Protein AF-A0A1R4KWA2-F1 (afdb_monomer)

Secondary structure (DSSP, 8-state):
-HHHHHHHHHHHHHHHHHHHHHHHHHHHHHHHHHHHHHHHHHHHHHHHHHHHHHHHHHHHHHHHHHHHHHHHHHHHHHHHHHHHHHHHHHHTTSS-HHHHHHHTT-TTHHHHHHHHHHHHHHHHHTS-HHHHHHHHHHHHHHHHHHGGGG-----HHHHHHHHHHHHHHHHHHHHHHHHHHHHHH-

Mean predicted aligned error: 11.12 Å

Solvent-accessible surface area (backbone atoms only — not comparable to full-atom values): 9892 Å² total; per-residue (Å²): 116,66,70,62,52,52,52,51,51,52,49,54,48,52,51,60,65,45,44,61,56,54,51,50,52,51,49,51,52,50,52,51,48,51,50,51,53,52,52,50,51,51,51,53,50,50,54,52,48,53,52,52,52,51,53,51,50,50,53,50,50,48,43,56,52,49,52,53,32,55,52,25,45,49,52,24,49,51,55,50,48,54,56,50,50,46,51,52,36,36,58,72,64,77,40,52,71,67,56,50,58,57,62,68,70,54,86,62,57,63,60,26,50,54,20,45,54,50,29,53,53,40,32,76,75,69,46,56,70,68,49,34,53,35,46,52,48,28,53,55,30,46,52,62,38,52,64,54,82,76,61,86,70,71,46,70,70,52,50,54,52,46,49,54,35,45,54,54,26,51,51,31,47,52,51,30,54,52,45,51,55,50,67,65,77,108

Sequence (186 aa):
MYENMENLVEESTRIKEMMPIYTGTLTAIVAITVGVISGWWNHMNMKASIKGMASQEEKKRKYEKTEKAYENFNIWKKAYDIRTFDMVSYYHRHISYEEMIAMKKEPNSQYAGKALETVEMLMDLYLCEECSKKFKSVLSKRDDVGKYFHEKNQSKKIYESFKRNLDEFEDACNDFKKQLKKAITV

pLDDT: mean 85.75, std 10.47, range [48.69, 97.56]

Structure (mmCIF, N/CA/C/O backbone):
data_AF-A0A1R4KWA2-F1
#
_entry.id   AF-A0A1R4KWA2-F1
#
loop_
_atom_site.group_PDB
_atom_site.id
_atom_site.type_symbol
_atom_site.label_atom_id
_atom_site.label_alt_id
_atom_site.label_comp_id
_atom_site.label_asym_id
_atom_site.label_entity_id
_atom_site.label_seq_id
_atom_site.pdbx_PDB_ins_code
_atom_site.Cartn_x
_atom_site.Cartn_y
_atom_site.Cartn_z
_atom_site.occupancy
_atom_site.B_iso_or_equiv
_atom_site.auth_seq_id
_atom_site.auth_comp_id
_atom_site.auth_asym_id
_atom_site.auth_atom_id
_atom_site.pdbx_PDB_model_num
ATOM 1 N N . MET A 1 1 ? 56.765 -5.682 -84.861 1.00 55.09 1 MET A N 1
ATOM 2 C CA . MET A 1 1 ? 56.918 -6.552 -83.668 1.00 55.09 1 MET A CA 1
ATOM 3 C C . MET A 1 1 ? 57.539 -5.795 -82.492 1.00 55.09 1 MET A C 1
ATOM 5 O O . MET A 1 1 ? 56.998 -5.912 -81.405 1.00 55.09 1 MET A O 1
ATOM 9 N N . TYR A 1 2 ? 58.581 -4.975 -82.702 1.00 54.09 2 TYR A N 1
ATOM 10 C CA . TYR A 1 2 ? 59.173 -4.113 -81.659 1.00 54.09 2 TYR A CA 1
ATOM 11 C C . TYR A 1 2 ? 58.250 -2.983 -81.162 1.00 54.09 2 TYR A C 1
ATOM 13 O O . TYR A 1 2 ? 58.118 -2.801 -79.960 1.00 54.09 2 TYR A O 1
ATOM 21 N N . GLU A 1 3 ? 57.515 -2.324 -82.059 1.00 57.00 3 GLU A N 1
ATOM 22 C CA . GLU A 1 3 ? 56.575 -1.233 -81.723 1.00 57.00 3 GLU A CA 1
ATOM 23 C C . GLU A 1 3 ? 55.430 -1.683 -80.788 1.00 57.00 3 GLU A C 1
ATOM 25 O O . GLU A 1 3 ? 54.992 -0.951 -79.907 1.00 57.00 3 GLU A O 1
ATOM 30 N N . ASN A 1 4 ? 54.998 -2.947 -80.904 1.00 59.28 4 ASN A N 1
ATOM 31 C CA . ASN A 1 4 ? 54.018 -3.534 -79.985 1.00 59.28 4 ASN A CA 1
ATOM 32 C C . ASN A 1 4 ? 54.611 -3.840 -78.601 1.00 59.28 4 ASN A C 1
ATOM 34 O O . ASN A 1 4 ? 53.880 -3.782 -77.621 1.00 59.28 4 ASN A O 1
ATOM 38 N N . MET A 1 5 ? 55.905 -4.171 -78.492 1.00 58.25 5 MET A N 1
ATOM 39 C CA . MET A 1 5 ? 56.543 -4.376 -77.183 1.00 58.25 5 MET A CA 1
ATOM 40 C C . MET A 1 5 ? 56.748 -3.054 -76.442 1.00 58.25 5 MET A C 1
ATOM 42 O O . MET A 1 5 ? 56.566 -3.013 -75.231 1.00 58.25 5 MET A O 1
ATOM 46 N N . GLU A 1 6 ? 57.089 -1.983 -77.156 1.00 61.25 6 GLU A N 1
ATOM 47 C CA . GLU A 1 6 ? 57.308 -0.657 -76.570 1.00 61.25 6 GLU A CA 1
ATOM 48 C C . GLU A 1 6 ? 56.000 -0.068 -76.019 1.00 61.25 6 GLU A C 1
ATOM 50 O O . GLU A 1 6 ? 55.946 0.319 -74.852 1.00 61.25 6 GLU A O 1
ATOM 55 N N . ASN A 1 7 ? 54.907 -0.174 -76.786 1.00 66.56 7 ASN A N 1
ATOM 56 C CA . ASN A 1 7 ? 53.563 0.200 -76.333 1.00 66.56 7 ASN A CA 1
ATOM 57 C C . ASN A 1 7 ? 53.100 -0.617 -75.109 1.00 66.56 7 ASN A C 1
ATOM 59 O O . ASN A 1 7 ? 52.538 -0.055 -74.172 1.00 66.56 7 ASN A O 1
ATOM 63 N N . LEU A 1 8 ? 53.380 -1.927 -75.068 1.00 65.75 8 LEU A N 1
ATOM 64 C CA . LEU A 1 8 ? 53.023 -2.787 -73.928 1.00 65.75 8 LEU A CA 1
ATOM 65 C C . LEU A 1 8 ? 53.835 -2.472 -72.660 1.00 65.75 8 LEU A C 1
ATOM 67 O O . LEU A 1 8 ? 53.315 -2.585 -71.548 1.00 65.75 8 LEU A O 1
ATOM 71 N N . VAL A 1 9 ? 55.104 -2.079 -72.800 1.00 68.62 9 VAL A N 1
ATOM 72 C CA . VAL A 1 9 ? 55.949 -1.661 -71.670 1.00 68.62 9 VAL A CA 1
ATOM 73 C C . VAL A 1 9 ? 55.504 -0.299 -71.142 1.00 68.62 9 VAL A C 1
ATOM 75 O O . VAL A 1 9 ? 55.412 -0.118 -69.926 1.00 68.62 9 VAL A O 1
ATOM 78 N N . GLU A 1 10 ? 55.167 0.640 -72.023 1.00 68.50 10 GLU A N 1
ATOM 79 C CA . GLU A 1 10 ? 54.667 1.958 -71.632 1.00 68.50 10 GLU A CA 1
ATOM 80 C C . GLU A 1 10 ? 53.299 1.856 -70.934 1.00 68.50 10 GLU A C 1
ATOM 82 O O . GLU A 1 10 ? 53.089 2.448 -69.873 1.00 68.50 10 GLU A O 1
ATOM 87 N N . GLU A 1 11 ? 52.401 1.013 -71.448 1.00 68.38 11 GLU A N 1
ATOM 88 C CA . GLU A 1 11 ? 51.097 0.730 -70.844 1.00 68.38 11 GLU A CA 1
ATOM 89 C C . GLU A 1 11 ? 51.239 0.002 -69.493 1.00 68.38 11 GLU A C 1
ATOM 91 O O . GLU A 1 11 ? 50.629 0.406 -68.501 1.00 68.38 11 GLU A O 1
ATOM 96 N N . SER A 1 12 ? 52.134 -0.990 -69.388 1.00 68.00 12 SER A N 1
ATOM 97 C CA . SER A 1 12 ? 52.459 -1.650 -68.113 1.00 68.00 12 SER A CA 1
ATOM 98 C C . SER A 1 12 ? 53.052 -0.686 -67.081 1.00 68.00 12 SER A C 1
ATOM 100 O O . SER A 1 12 ? 52.864 -0.899 -65.879 1.00 68.00 12 SER A O 1
ATOM 102 N N . THR A 1 13 ? 53.804 0.329 -67.508 1.00 70.69 13 THR A N 1
ATOM 103 C CA . THR A 1 13 ? 54.420 1.310 -66.602 1.00 70.69 13 THR A CA 1
ATOM 104 C C . THR A 1 13 ? 53.372 2.307 -66.110 1.00 70.69 13 THR A C 1
ATOM 106 O O . THR A 1 13 ? 53.264 2.517 -64.903 1.00 70.69 13 THR A O 1
ATOM 109 N N . ARG A 1 14 ? 52.483 2.784 -66.993 1.00 69.75 14 ARG A N 1
ATOM 110 C CA . ARG A 1 14 ? 51.326 3.617 -66.614 1.00 69.75 14 ARG A CA 1
ATOM 111 C C . ARG A 1 14 ? 50.372 2.899 -65.658 1.00 69.75 14 ARG A C 1
ATOM 113 O O . ARG A 1 14 ? 49.921 3.494 -64.682 1.00 69.75 14 ARG A O 1
ATOM 120 N N . ILE A 1 15 ? 50.098 1.610 -65.875 1.00 71.88 15 ILE A N 1
ATOM 121 C CA . ILE A 1 15 ? 49.270 0.806 -64.958 1.00 71.88 15 ILE A CA 1
ATOM 122 C C . ILE A 1 15 ? 49.933 0.696 -63.575 1.00 71.88 15 ILE A C 1
ATOM 124 O O . ILE A 1 15 ? 49.252 0.815 -62.554 1.00 71.88 15 ILE A O 1
ATOM 128 N N . LYS A 1 16 ? 51.261 0.514 -63.515 1.00 71.50 16 LYS A N 1
ATOM 129 C CA . LYS A 1 16 ? 52.011 0.488 -62.247 1.00 71.50 16 LYS A CA 1
ATOM 130 C C . LYS A 1 16 ? 51.995 1.832 -61.522 1.00 71.50 16 LYS A C 1
ATOM 132 O O . LYS A 1 16 ? 51.926 1.833 -60.298 1.00 71.50 16 LYS A O 1
ATOM 137 N N . GLU A 1 17 ? 52.018 2.947 -62.244 1.00 75.44 17 GLU A N 1
ATOM 138 C CA . GLU A 1 17 ? 51.933 4.294 -61.664 1.00 75.44 17 GLU A CA 1
ATOM 139 C C . GLU A 1 17 ? 50.518 4.644 -61.179 1.00 75.44 17 GLU A C 1
ATOM 141 O O . GLU A 1 17 ? 50.365 5.336 -60.172 1.00 75.44 17 GLU A O 1
ATOM 146 N N . MET A 1 18 ? 49.473 4.122 -61.831 1.00 75.75 18 MET A N 1
ATOM 147 C CA . MET A 1 18 ? 48.084 4.328 -61.405 1.00 75.75 18 MET A CA 1
ATOM 148 C C . MET A 1 18 ? 47.631 3.370 -60.293 1.00 75.75 18 MET A C 1
ATOM 150 O O . MET A 1 18 ? 46.731 3.714 -59.525 1.00 75.75 18 MET A O 1
ATOM 154 N N . MET A 1 19 ? 48.246 2.188 -60.151 1.00 79.19 19 MET A N 1
ATOM 155 C CA . MET A 1 19 ? 47.902 1.218 -59.099 1.00 79.19 19 MET A CA 1
ATOM 156 C C . MET A 1 19 ? 47.903 1.810 -57.675 1.00 79.19 19 MET A C 1
ATOM 158 O O . MET A 1 19 ? 46.923 1.587 -56.967 1.00 79.19 19 MET A O 1
ATOM 162 N N . PRO A 1 20 ? 48.917 2.586 -57.239 1.00 81.12 20 PRO A N 1
ATOM 163 C CA . PRO A 1 20 ? 48.922 3.265 -55.941 1.00 81.12 20 PRO A CA 1
ATOM 164 C C . PRO A 1 20 ? 47.740 4.223 -55.732 1.00 81.12 20 PRO A C 1
ATOM 166 O O . PRO A 1 20 ? 47.235 4.361 -54.620 1.00 81.12 20 PRO A O 1
ATOM 169 N N . ILE A 1 21 ? 47.275 4.878 -56.800 1.00 80.44 21 ILE A N 1
ATOM 170 C CA . ILE A 1 21 ? 46.134 5.802 -56.754 1.00 80.44 21 ILE A CA 1
ATOM 171 C C . ILE A 1 21 ? 44.834 5.007 -56.581 1.00 80.44 21 ILE A C 1
ATOM 173 O O . ILE A 1 21 ? 43.996 5.359 -55.747 1.00 80.44 21 ILE A O 1
ATOM 177 N N . TYR A 1 22 ? 44.681 3.894 -57.303 1.00 79.38 22 TYR A N 1
ATOM 178 C CA . TYR A 1 22 ? 43.534 2.995 -57.149 1.00 79.38 22 TYR A CA 1
ATOM 179 C C . TYR A 1 22 ? 43.498 2.314 -55.777 1.00 79.38 22 TYR A C 1
ATOM 181 O O . TYR A 1 22 ? 42.443 2.239 -55.150 1.00 79.38 22 TYR A O 1
ATOM 189 N N . THR A 1 23 ? 44.638 1.857 -55.258 1.00 83.19 23 THR A N 1
ATOM 190 C CA . THR A 1 23 ? 44.699 1.249 -53.921 1.00 83.19 23 THR A CA 1
ATOM 191 C C . THR A 1 23 ? 44.490 2.283 -52.818 1.00 83.19 23 THR A C 1
ATOM 193 O O . THR A 1 23 ? 43.768 2.001 -51.861 1.00 83.19 23 THR A O 1
ATOM 196 N N . GLY A 1 24 ? 45.031 3.497 -52.960 1.00 82.81 24 GLY A N 1
ATOM 197 C CA . GLY A 1 24 ? 44.798 4.606 -52.031 1.00 82.81 24 GLY A CA 1
ATOM 198 C C . GLY A 1 24 ? 43.330 5.035 -51.979 1.00 82.81 24 GLY A C 1
ATOM 199 O O . GLY A 1 24 ? 42.768 5.187 -50.894 1.00 82.81 24 GLY A O 1
ATOM 200 N N . THR A 1 25 ? 42.674 5.149 -53.137 1.00 85.12 25 THR A N 1
ATOM 201 C CA . THR A 1 25 ? 41.239 5.475 -53.221 1.00 85.12 25 THR A CA 1
ATOM 202 C C . THR A 1 25 ? 40.359 4.359 -52.662 1.00 85.12 25 THR A C 1
ATOM 204 O O . THR A 1 25 ? 39.470 4.643 -51.860 1.00 85.12 25 THR A O 1
ATOM 207 N N . LEU A 1 26 ? 40.640 3.091 -52.983 1.00 86.12 26 LEU A N 1
ATOM 208 C CA . LEU A 1 26 ? 39.948 1.944 -52.383 1.00 86.12 26 LEU A CA 1
ATOM 209 C C . LEU A 1 26 ? 40.112 1.915 -50.859 1.00 86.12 26 LEU A C 1
ATOM 211 O O . LEU A 1 26 ? 39.132 1.734 -50.140 1.00 86.12 26 LEU A O 1
ATOM 215 N N . THR A 1 27 ? 41.322 2.158 -50.355 1.00 88.12 27 THR A N 1
ATOM 216 C CA . THR A 1 27 ? 41.599 2.188 -48.911 1.00 88.12 27 THR A CA 1
ATOM 217 C C . THR A 1 27 ? 40.829 3.311 -48.220 1.00 88.12 27 THR A C 1
ATOM 219 O O . THR A 1 27 ? 40.238 3.086 -47.165 1.00 88.12 27 THR A O 1
ATOM 222 N N . ALA A 1 28 ? 40.765 4.501 -48.825 1.00 87.75 28 ALA A N 1
ATOM 223 C CA . ALA A 1 28 ? 39.990 5.620 -48.296 1.00 87.75 28 ALA A CA 1
ATOM 224 C C . ALA A 1 28 ? 38.484 5.310 -48.256 1.00 87.75 28 ALA A C 1
ATOM 226 O O . ALA A 1 28 ? 37.834 5.562 -47.242 1.00 87.75 28 ALA A O 1
ATOM 227 N N . ILE A 1 29 ? 37.935 4.705 -49.316 1.00 89.44 29 ILE A N 1
ATOM 228 C CA . ILE A 1 29 ? 36.524 4.289 -49.367 1.00 89.44 29 ILE A CA 1
ATOM 229 C C . ILE A 1 29 ? 36.233 3.246 -48.282 1.00 89.44 29 ILE A C 1
ATOM 231 O O . ILE A 1 29 ? 35.234 3.364 -47.567 1.00 89.44 29 ILE A O 1
ATOM 235 N N . VAL A 1 30 ? 37.111 2.256 -48.106 1.00 91.19 30 VAL A N 1
ATOM 236 C CA . VAL A 1 30 ? 36.970 1.234 -47.059 1.00 91.19 30 VAL A CA 1
ATOM 237 C C . VAL A 1 30 ? 37.045 1.865 -45.669 1.00 91.19 30 VAL A C 1
ATOM 239 O O . VAL A 1 30 ? 36.185 1.582 -44.839 1.00 91.19 30 VAL A O 1
ATOM 242 N N . ALA A 1 31 ? 37.997 2.764 -45.415 1.00 88.88 31 ALA A N 1
ATOM 243 C CA . ALA A 1 31 ? 38.135 3.446 -44.129 1.00 88.88 31 ALA A CA 1
ATOM 244 C C . ALA A 1 31 ? 36.899 4.296 -43.782 1.00 88.88 31 ALA A C 1
ATOM 246 O O . ALA A 1 31 ? 36.402 4.224 -42.657 1.00 88.88 31 ALA A O 1
ATOM 247 N N . ILE A 1 32 ? 36.353 5.042 -44.752 1.00 90.25 32 ILE A N 1
ATOM 248 C CA . ILE A 1 32 ? 35.103 5.801 -44.583 1.00 90.25 32 ILE A CA 1
ATOM 249 C C . ILE A 1 32 ? 33.943 4.847 -44.289 1.00 90.25 32 ILE A C 1
ATOM 251 O O . ILE A 1 32 ? 33.188 5.071 -43.346 1.00 90.25 32 ILE A O 1
ATOM 255 N N . THR A 1 33 ? 33.825 3.755 -45.046 1.00 89.62 33 THR A N 1
ATOM 256 C CA . THR A 1 33 ? 32.759 2.759 -44.861 1.00 89.62 33 THR A CA 1
ATOM 257 C C . THR A 1 33 ? 32.821 2.122 -43.473 1.00 89.62 33 THR A C 1
ATOM 259 O O . THR A 1 33 ? 31.809 2.055 -42.777 1.00 89.62 33 THR A O 1
ATOM 262 N N . VAL A 1 34 ? 34.012 1.721 -43.020 1.00 92.94 34 VAL A N 1
ATOM 263 C CA . VAL A 1 34 ? 34.238 1.181 -41.671 1.00 92.94 34 VAL A CA 1
ATOM 264 C C . VAL A 1 34 ? 33.908 2.223 -40.602 1.00 92.94 34 VAL A C 1
ATOM 266 O O . VAL A 1 34 ? 33.255 1.884 -39.614 1.00 92.94 34 VAL A O 1
ATOM 269 N N . GLY A 1 35 ? 34.294 3.486 -40.799 1.00 88.38 35 GLY A N 1
ATOM 270 C CA . GLY A 1 35 ? 33.957 4.587 -39.894 1.00 88.38 35 GLY A CA 1
ATOM 271 C C . GLY A 1 35 ? 32.448 4.818 -39.776 1.00 88.38 35 GLY A C 1
ATOM 272 O O . GLY A 1 35 ? 31.930 4.946 -38.666 1.00 88.38 35 GLY A O 1
ATOM 273 N N . VAL A 1 36 ? 31.724 4.786 -40.899 1.00 91.00 36 VAL A N 1
ATOM 274 C CA . VAL A 1 36 ? 30.260 4.925 -40.943 1.00 91.00 36 VAL A CA 1
ATOM 275 C C . VAL A 1 36 ? 29.573 3.747 -40.254 1.00 91.00 36 VAL A C 1
ATOM 277 O O . VAL A 1 36 ? 28.712 3.963 -39.401 1.00 91.00 36 VAL A O 1
ATOM 280 N N . ILE A 1 37 ? 29.973 2.509 -40.562 1.00 92.00 37 ILE A N 1
ATOM 281 C CA . ILE A 1 37 ? 29.405 1.303 -39.939 1.00 92.00 37 ILE A CA 1
ATOM 282 C C . ILE A 1 37 ? 29.673 1.302 -38.430 1.00 92.00 37 ILE A C 1
ATOM 284 O O . ILE A 1 37 ? 28.757 1.057 -37.646 1.00 92.00 37 ILE A O 1
ATOM 288 N N . SER A 1 38 ? 30.898 1.629 -38.009 1.00 89.62 38 SER A N 1
ATOM 289 C CA . SER A 1 38 ? 31.270 1.684 -36.589 1.00 89.62 38 SER A CA 1
ATOM 290 C C . SER A 1 38 ? 30.500 2.775 -35.845 1.00 89.62 38 SER A C 1
ATOM 292 O O . SER A 1 38 ? 30.002 2.542 -34.743 1.00 89.62 38 SER A O 1
ATOM 294 N N . GLY A 1 39 ? 30.340 3.954 -36.455 1.00 92.00 39 GLY A N 1
ATOM 295 C CA . GLY A 1 39 ? 29.536 5.045 -35.903 1.00 92.00 39 GLY A CA 1
ATOM 296 C C . GLY A 1 39 ? 28.061 4.665 -35.759 1.00 92.00 39 GLY A C 1
ATOM 297 O O . GLY A 1 39 ? 27.462 4.892 -34.706 1.00 92.00 39 GLY A O 1
ATOM 298 N N . TRP A 1 40 ? 27.488 4.021 -36.778 1.00 93.44 40 TRP A N 1
ATOM 299 C CA . TRP A 1 40 ? 26.112 3.530 -36.745 1.00 93.44 40 TRP A CA 1
ATOM 300 C C . TRP A 1 40 ? 25.903 2.452 -35.672 1.00 93.44 40 TRP A C 1
ATOM 302 O O . TRP A 1 40 ? 24.957 2.539 -34.886 1.00 93.44 40 TRP A O 1
ATOM 312 N N . TRP A 1 41 ? 26.816 1.482 -35.574 1.00 91.44 41 TRP A N 1
ATOM 313 C CA . TRP A 1 41 ? 26.780 0.428 -34.556 1.00 91.44 41 TRP A CA 1
ATOM 314 C C . TRP A 1 41 ? 26.884 1.000 -33.137 1.00 91.44 41 TRP A C 1
ATOM 316 O O . TRP A 1 41 ? 26.091 0.646 -32.261 1.00 91.44 41 TRP A O 1
ATOM 326 N N . ASN A 1 42 ? 27.796 1.951 -32.912 1.00 92.69 42 ASN A N 1
ATOM 327 C CA . ASN A 1 42 ? 27.918 2.649 -31.632 1.00 92.69 42 ASN A CA 1
ATOM 328 C C . ASN A 1 42 ? 26.639 3.409 -31.268 1.00 92.69 42 ASN A C 1
ATOM 330 O O . ASN A 1 42 ? 26.185 3.330 -30.126 1.00 92.69 42 ASN A O 1
ATOM 334 N N . HIS A 1 43 ? 26.019 4.099 -32.227 1.00 90.44 43 HIS A N 1
ATOM 335 C CA . HIS A 1 43 ? 24.758 4.798 -31.993 1.00 90.44 43 HIS A CA 1
ATOM 336 C C . HIS A 1 43 ? 23.623 3.831 -31.617 1.00 90.44 43 HIS A C 1
ATOM 338 O O . HIS A 1 43 ? 22.880 4.083 -30.665 1.00 90.44 43 HIS A O 1
ATOM 344 N N . MET A 1 44 ? 23.512 2.699 -32.318 1.00 91.50 44 MET A N 1
ATOM 345 C CA . MET A 1 44 ? 22.517 1.662 -32.024 1.00 91.50 44 MET A CA 1
ATOM 346 C C . MET A 1 44 ? 22.723 1.055 -30.631 1.00 91.50 44 MET A C 1
ATOM 348 O O . MET A 1 44 ? 21.763 0.953 -29.863 1.00 91.50 44 MET A O 1
ATOM 352 N N . ASN A 1 45 ? 23.966 0.738 -30.260 1.00 90.06 45 ASN A N 1
ATOM 353 C CA . ASN A 1 45 ? 24.295 0.217 -28.931 1.00 90.06 45 ASN A CA 1
ATOM 354 C C . ASN A 1 45 ? 24.021 1.231 -27.825 1.00 90.06 45 ASN A C 1
ATOM 356 O O . ASN A 1 45 ? 23.452 0.877 -26.796 1.00 90.06 45 ASN A O 1
ATOM 360 N N . MET A 1 46 ? 24.370 2.500 -28.038 1.00 91.44 46 MET A N 1
ATOM 361 C CA . MET A 1 46 ? 24.078 3.564 -27.082 1.00 91.44 46 MET A CA 1
ATOM 362 C C . MET A 1 46 ? 22.567 3.709 -26.876 1.00 91.44 46 MET A C 1
ATOM 364 O O . MET A 1 46 ? 22.104 3.783 -25.741 1.00 91.44 46 MET A O 1
ATOM 368 N N . LYS A 1 47 ? 21.775 3.668 -27.953 1.00 91.62 47 LYS A N 1
ATOM 369 C CA . LYS A 1 47 ? 20.310 3.723 -27.873 1.00 91.62 47 LYS A CA 1
ATOM 370 C C . LYS A 1 47 ? 19.724 2.521 -27.129 1.00 91.62 47 LYS A C 1
ATOM 372 O O . LYS A 1 47 ? 18.805 2.694 -26.330 1.00 91.62 47 LYS A O 1
ATOM 377 N N . ALA A 1 48 ? 20.239 1.317 -27.379 1.00 88.69 48 ALA A N 1
ATOM 378 C CA . ALA A 1 48 ? 19.830 0.111 -26.662 1.00 88.69 48 ALA A CA 1
ATOM 379 C C . ALA A 1 48 ? 20.193 0.190 -25.170 1.00 88.69 48 ALA A C 1
ATOM 381 O O . ALA A 1 48 ? 19.356 -0.110 -24.322 1.00 88.69 48 ALA A O 1
ATOM 382 N N . SER A 1 49 ? 21.395 0.677 -24.856 1.00 91.56 49 SER A N 1
ATOM 383 C CA . SER A 1 49 ? 21.868 0.891 -23.488 1.00 91.56 49 SER A CA 1
ATOM 384 C C . SER A 1 49 ? 20.999 1.900 -22.735 1.00 91.56 49 SER A C 1
ATOM 386 O O . SER A 1 49 ? 20.497 1.583 -21.662 1.00 91.56 49 SER A O 1
ATOM 388 N N . ILE A 1 50 ? 20.706 3.064 -23.331 1.00 91.25 50 ILE A N 1
ATOM 389 C CA . ILE A 1 50 ? 19.827 4.083 -22.731 1.00 91.25 50 ILE A CA 1
ATOM 390 C C . ILE A 1 50 ? 18.433 3.511 -22.454 1.00 91.25 50 ILE A C 1
ATOM 392 O O . ILE A 1 50 ? 17.885 3.722 -21.375 1.00 91.25 50 ILE A O 1
ATOM 396 N N . LYS A 1 51 ? 17.859 2.751 -23.397 1.00 90.06 51 LYS A N 1
ATOM 397 C CA . LYS A 1 51 ? 16.571 2.074 -23.178 1.00 90.06 51 LYS A CA 1
ATOM 398 C C . LYS A 1 51 ? 16.642 1.064 -22.030 1.00 90.06 51 LYS A C 1
ATOM 400 O O . LYS A 1 51 ? 15.716 1.002 -21.225 1.00 90.06 51 LYS A O 1
ATOM 405 N N . GLY A 1 52 ? 17.728 0.297 -21.948 1.00 89.31 52 GLY A N 1
ATOM 406 C CA . GLY A 1 52 ? 17.975 -0.640 -20.854 1.00 89.31 52 GLY A CA 1
ATOM 407 C C . GLY A 1 52 ? 18.065 0.065 -19.500 1.00 89.31 52 GLY A C 1
ATOM 408 O O . GLY A 1 52 ? 17.374 -0.328 -18.563 1.00 89.31 52 GLY A O 1
ATOM 409 N N . MET A 1 53 ? 18.837 1.152 -19.423 1.00 90.12 53 MET A N 1
ATOM 410 C CA . MET A 1 53 ? 18.972 1.978 -18.220 1.00 90.12 53 MET A CA 1
ATOM 411 C C . MET A 1 53 ? 17.633 2.581 -17.792 1.00 90.12 53 MET A C 1
ATOM 413 O O . MET A 1 53 ? 17.275 2.477 -16.623 1.00 90.12 53 MET A O 1
ATOM 417 N N . ALA A 1 54 ? 16.857 3.134 -18.729 1.00 88.88 54 ALA A N 1
ATOM 418 C CA . ALA A 1 54 ? 15.540 3.697 -18.438 1.00 88.88 54 ALA A CA 1
ATOM 419 C C . ALA A 1 54 ? 14.574 2.641 -17.876 1.00 88.88 54 ALA A C 1
ATOM 421 O O . ALA A 1 54 ? 13.922 2.879 -16.861 1.00 88.88 54 ALA A O 1
ATOM 422 N N . SER A 1 55 ? 14.529 1.447 -18.480 1.00 87.44 55 SER A N 1
ATOM 423 C CA . SER A 1 55 ? 13.697 0.342 -17.983 1.00 87.44 55 SER A CA 1
ATOM 424 C C . SER A 1 55 ? 14.139 -0.139 -16.597 1.00 87.44 55 SER A C 1
ATOM 426 O O . SER A 1 55 ? 13.307 -0.446 -15.742 1.00 87.44 55 SER A O 1
ATOM 428 N N . GLN A 1 56 ? 15.447 -0.191 -16.343 1.00 87.00 56 GLN A N 1
ATOM 429 C CA . GLN A 1 56 ? 15.979 -0.564 -15.035 1.00 87.00 56 GLN A CA 1
ATOM 430 C C . GLN A 1 56 ? 15.661 0.491 -13.967 1.00 87.00 56 GLN A C 1
ATOM 432 O O . GLN A 1 56 ? 15.296 0.134 -12.846 1.00 87.00 56 GLN A O 1
ATOM 437 N N . GLU A 1 57 ? 15.762 1.777 -14.304 1.00 88.56 57 GLU A N 1
ATOM 438 C CA . GLU A 1 57 ? 15.417 2.872 -13.398 1.00 88.56 57 GLU A CA 1
ATOM 439 C C . GLU A 1 57 ? 13.917 2.889 -13.081 1.00 88.56 57 GLU A C 1
ATOM 441 O O . GLU A 1 57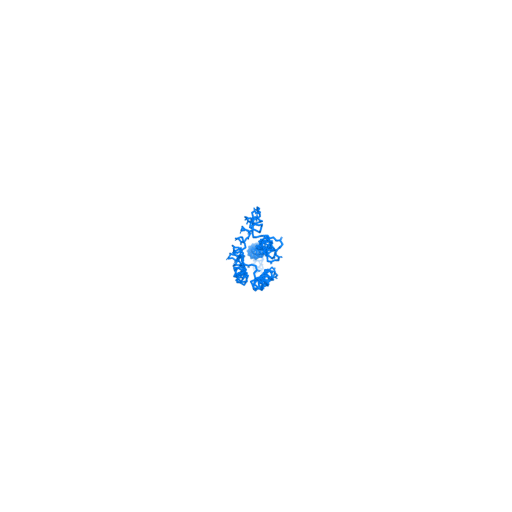 ? 13.535 3.069 -11.925 1.00 88.56 57 GLU A O 1
ATOM 446 N N . GLU A 1 58 ? 13.062 2.627 -14.069 1.00 86.25 58 GLU A N 1
ATOM 447 C CA . GLU A 1 58 ? 11.617 2.496 -13.873 1.00 86.25 58 GLU A CA 1
ATOM 448 C C . GLU A 1 58 ? 11.283 1.359 -12.897 1.00 86.25 58 GLU A C 1
ATOM 450 O O . GLU A 1 58 ? 10.546 1.567 -11.929 1.00 86.25 58 GLU A O 1
ATOM 455 N N . LYS A 1 59 ? 11.890 0.178 -13.082 1.00 84.69 59 LYS A N 1
ATOM 456 C CA . LYS A 1 59 ? 11.736 -0.958 -12.158 1.00 84.69 59 LYS A CA 1
ATOM 457 C C . LYS A 1 59 ? 12.202 -0.611 -10.748 1.00 84.69 59 LYS A C 1
ATOM 459 O O . LYS A 1 59 ? 11.488 -0.887 -9.785 1.00 84.69 59 LYS A O 1
ATOM 464 N N . LYS A 1 60 ? 13.369 0.029 -10.620 1.00 87.94 60 LYS A N 1
ATOM 465 C CA . LYS A 1 60 ? 13.907 0.474 -9.328 1.00 87.94 60 LYS A CA 1
ATOM 466 C C . LYS A 1 60 ? 12.955 1.455 -8.645 1.00 87.94 60 LYS A C 1
ATOM 468 O O . LYS A 1 60 ? 12.627 1.279 -7.476 1.00 87.94 60 LYS A O 1
ATOM 473 N N . ARG A 1 61 ? 12.442 2.439 -9.385 1.00 87.06 61 ARG A N 1
ATOM 474 C CA . ARG A 1 61 ? 11.481 3.418 -8.871 1.00 87.06 61 ARG A CA 1
ATOM 475 C C . ARG A 1 61 ? 10.200 2.734 -8.400 1.00 87.06 61 ARG A C 1
ATOM 477 O O . ARG A 1 61 ? 9.747 3.012 -7.295 1.00 87.06 61 ARG A O 1
ATOM 484 N N . LYS A 1 62 ? 9.631 1.818 -9.189 1.00 84.50 62 LYS A N 1
ATOM 485 C CA . LYS A 1 62 ? 8.439 1.043 -8.803 1.00 84.50 62 LYS A CA 1
ATOM 486 C C . LYS A 1 62 ? 8.678 0.254 -7.512 1.00 84.50 62 LYS A C 1
ATOM 488 O O . LYS A 1 62 ? 7.831 0.292 -6.619 1.00 84.50 62 LYS A O 1
ATOM 493 N N . TYR A 1 63 ? 9.831 -0.403 -7.391 1.00 87.06 63 TYR A N 1
ATOM 494 C CA . TYR A 1 63 ? 10.228 -1.118 -6.178 1.00 87.06 63 TYR A CA 1
ATOM 495 C C . TYR A 1 63 ? 10.253 -0.183 -4.960 1.00 87.06 63 TYR A C 1
ATOM 497 O O . TYR A 1 63 ? 9.519 -0.411 -4.000 1.00 87.06 63 TYR A O 1
ATOM 505 N N . GLU A 1 64 ? 10.998 0.924 -5.041 1.00 90.25 64 GLU A N 1
ATOM 506 C CA . GLU A 1 64 ? 11.124 1.911 -3.958 1.00 90.25 64 GLU A CA 1
ATOM 507 C C . GLU A 1 64 ? 9.765 2.485 -3.531 1.00 90.25 64 GLU A C 1
ATOM 509 O O . GLU A 1 64 ? 9.488 2.656 -2.343 1.00 90.25 64 GLU A O 1
ATOM 514 N N . LYS A 1 65 ? 8.879 2.784 -4.492 1.00 90.38 65 LYS A N 1
ATOM 515 C CA . LYS A 1 65 ? 7.527 3.280 -4.186 1.00 90.38 65 LYS A CA 1
ATOM 516 C C . LYS A 1 65 ? 6.66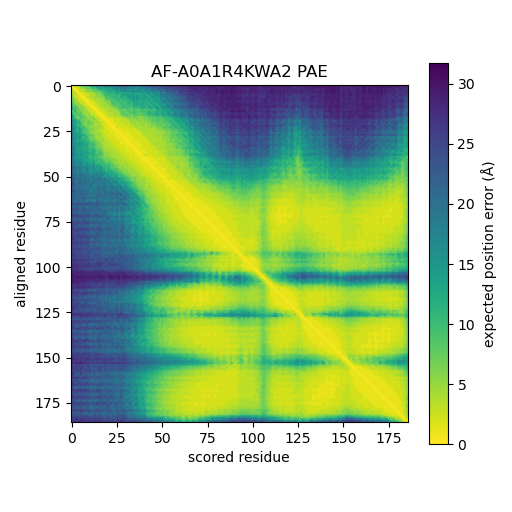6 2.217 -3.508 1.00 90.38 65 LYS A C 1
ATOM 518 O O . LYS A 1 65 ? 5.916 2.555 -2.594 1.00 90.38 65 LYS A O 1
ATOM 523 N N . THR A 1 66 ? 6.780 0.956 -3.921 1.00 90.31 66 THR A N 1
ATOM 524 C CA . THR A 1 66 ? 6.019 -0.149 -3.321 1.00 90.31 66 THR A CA 1
ATOM 525 C C . THR A 1 66 ? 6.476 -0.428 -1.891 1.00 90.31 66 THR A C 1
ATOM 527 O O . THR A 1 66 ? 5.642 -0.580 -0.999 1.00 90.31 66 THR A O 1
ATOM 530 N N . GLU A 1 67 ? 7.787 -0.433 -1.650 1.00 91.06 67 GLU A N 1
ATOM 531 C CA . GLU A 1 67 ? 8.375 -0.583 -0.316 1.00 91.06 67 GLU A CA 1
ATOM 532 C C . GLU A 1 67 ? 7.934 0.555 0.609 1.00 91.06 67 GLU A C 1
ATOM 534 O O . GLU A 1 67 ? 7.371 0.309 1.677 1.00 91.06 67 GLU A O 1
ATOM 539 N N . LYS A 1 68 ? 8.040 1.804 0.140 1.00 92.69 68 LYS A N 1
ATOM 540 C CA . LYS A 1 68 ? 7.572 2.971 0.893 1.00 92.69 68 LYS A CA 1
ATOM 541 C C . LYS A 1 68 ? 6.082 2.888 1.232 1.00 92.69 68 LYS A C 1
ATOM 543 O O . LYS A 1 68 ? 5.688 3.248 2.344 1.00 92.69 68 LYS A O 1
ATOM 548 N N . ALA A 1 69 ? 5.243 2.421 0.306 1.00 93.12 69 ALA A N 1
ATOM 549 C CA . ALA A 1 69 ? 3.820 2.220 0.570 1.00 93.12 69 ALA A CA 1
ATOM 550 C C . ALA A 1 69 ? 3.592 1.143 1.639 1.00 93.12 69 ALA A C 1
ATOM 552 O O . ALA A 1 69 ? 2.781 1.336 2.542 1.00 93.12 69 ALA A O 1
ATOM 553 N N . TYR A 1 70 ? 4.331 0.035 1.578 1.00 93.12 70 TYR A N 1
ATOM 554 C CA . TYR A 1 70 ? 4.245 -1.043 2.560 1.00 93.12 70 TYR A CA 1
ATOM 555 C C . TYR A 1 70 ? 4.646 -0.582 3.970 1.00 93.12 70 TYR A C 1
ATOM 557 O O . TYR A 1 70 ? 3.948 -0.875 4.944 1.00 93.12 70 TYR A O 1
ATOM 565 N N . GLU A 1 71 ? 5.738 0.172 4.093 1.00 93.44 71 GLU A N 1
ATOM 566 C CA . GLU A 1 71 ? 6.199 0.738 5.365 1.00 93.44 71 GLU A CA 1
ATOM 567 C C . GLU A 1 71 ? 5.175 1.702 5.968 1.00 93.44 71 GLU A C 1
ATOM 569 O O . GLU A 1 71 ? 4.760 1.528 7.116 1.00 93.44 71 GLU A O 1
ATOM 574 N N . ASN A 1 72 ? 4.711 2.679 5.182 1.00 94.50 72 ASN A N 1
ATOM 575 C CA . ASN A 1 72 ? 3.727 3.660 5.643 1.00 94.50 72 ASN A CA 1
ATOM 576 C C . ASN A 1 72 ? 2.397 2.989 6.008 1.00 94.50 72 ASN A C 1
ATOM 578 O O . ASN A 1 72 ? 1.784 3.338 7.017 1.00 94.50 72 ASN A O 1
ATOM 582 N N . PHE A 1 73 ? 1.991 1.958 5.264 1.00 95.06 73 PHE A N 1
ATOM 583 C CA . PHE A 1 73 ? 0.816 1.169 5.609 1.00 95.06 73 PHE A CA 1
ATOM 584 C C . PHE A 1 73 ? 0.955 0.478 6.969 1.00 95.06 73 PHE A C 1
ATOM 586 O O . PHE A 1 73 ? 0.008 0.476 7.750 1.00 95.06 73 PHE A O 1
ATOM 593 N N . ASN A 1 74 ? 2.125 -0.082 7.292 1.00 93.69 74 ASN A N 1
ATOM 594 C CA . ASN A 1 74 ? 2.353 -0.710 8.596 1.00 93.69 74 ASN A CA 1
ATOM 595 C C . ASN A 1 74 ? 2.371 0.303 9.742 1.00 93.69 74 ASN A C 1
ATOM 597 O O . ASN A 1 74 ? 1.828 0.009 10.805 1.00 93.69 74 ASN A O 1
ATOM 601 N N . ILE A 1 75 ? 2.961 1.483 9.531 1.00 92.38 75 ILE A N 1
ATOM 602 C CA . ILE A 1 75 ? 2.942 2.576 10.515 1.00 92.38 75 ILE A CA 1
ATOM 603 C C . ILE A 1 75 ? 1.495 2.962 10.827 1.00 92.38 75 ILE A C 1
ATOM 605 O O . ILE A 1 75 ? 1.094 2.996 11.991 1.00 92.38 75 ILE A O 1
ATOM 609 N N . TRP A 1 76 ? 0.696 3.189 9.784 1.00 94.12 76 TRP A N 1
ATOM 610 C CA . TRP A 1 76 ? -0.716 3.517 9.927 1.00 94.12 76 TRP A CA 1
ATOM 611 C C . TRP A 1 76 ? -1.517 2.384 10.592 1.00 94.12 76 TRP A C 1
ATOM 613 O O . TRP A 1 76 ? -2.234 2.635 11.562 1.00 94.12 76 TRP A O 1
ATOM 623 N N . LYS A 1 77 ? -1.367 1.133 10.131 1.00 93.19 77 LYS A N 1
ATOM 624 C CA . LYS A 1 77 ? -2.087 -0.028 10.683 1.00 93.19 77 LYS A CA 1
ATOM 625 C C . LYS A 1 77 ? -1.753 -0.236 12.154 1.00 93.19 77 LYS A C 1
ATOM 627 O O . LYS A 1 77 ? -2.667 -0.424 12.938 1.00 93.19 77 LYS A O 1
ATOM 632 N N . LYS A 1 78 ? -0.485 -0.106 12.554 1.00 91.88 78 LYS A N 1
ATOM 633 C CA . LYS A 1 78 ? -0.079 -0.207 13.964 1.00 91.88 78 LYS A CA 1
ATOM 634 C C . LYS A 1 78 ? -0.788 0.830 14.838 1.00 91.88 78 LYS A C 1
ATOM 636 O O . LYS A 1 78 ? -1.256 0.494 15.920 1.00 91.88 78 LYS A O 1
ATOM 641 N N . ALA A 1 79 ? -0.886 2.076 14.377 1.00 89.25 79 ALA A N 1
ATOM 642 C CA . ALA A 1 79 ? -1.618 3.112 15.104 1.00 89.25 79 ALA A CA 1
ATOM 643 C C . ALA A 1 79 ? -3.123 2.803 15.188 1.00 89.25 79 ALA A C 1
ATOM 645 O O . ALA A 1 79 ? -3.755 3.042 16.217 1.00 89.25 79 ALA A O 1
ATOM 646 N N . TYR A 1 80 ? -3.694 2.242 14.120 1.00 90.25 80 TYR A N 1
ATOM 647 C CA . TYR A 1 80 ? -5.079 1.784 14.118 1.00 90.25 80 TYR A CA 1
ATOM 648 C C . TYR A 1 80 ? -5.299 0.609 15.085 1.00 90.25 80 TYR A C 1
ATOM 650 O O . TYR A 1 80 ? -6.289 0.602 15.812 1.00 90.25 80 TYR A O 1
ATOM 658 N N . ASP A 1 81 ? -4.352 -0.327 15.154 1.00 90.94 81 ASP A N 1
ATOM 659 C CA . ASP A 1 81 ? -4.411 -1.515 16.010 1.00 90.94 81 ASP A CA 1
ATOM 660 C C . ASP A 1 81 ? -4.428 -1.150 17.487 1.00 90.94 81 ASP A C 1
ATOM 662 O O . ASP A 1 81 ? -5.261 -1.664 18.232 1.00 90.94 81 ASP A O 1
ATOM 666 N N . ILE A 1 82 ? -3.588 -0.193 17.889 1.00 89.19 82 ILE A N 1
ATOM 667 C CA . ILE A 1 82 ? -3.603 0.375 19.245 1.00 89.19 82 ILE A CA 1
ATOM 668 C C . ILE A 1 82 ? -5.007 0.894 19.572 1.00 89.19 82 ILE A C 1
ATOM 670 O O . ILE A 1 82 ? -5.612 0.489 20.560 1.00 89.19 82 ILE A O 1
ATOM 674 N N . ARG A 1 83 ? -5.595 1.695 18.677 1.00 87.50 83 ARG A N 1
ATOM 675 C CA . ARG A 1 8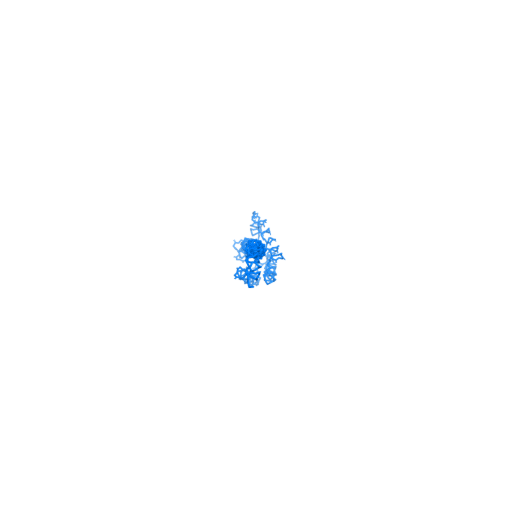3 ? -6.944 2.236 18.882 1.00 87.50 83 ARG A CA 1
ATOM 676 C C . ARG A 1 83 ? -8.017 1.145 18.963 1.00 87.50 83 ARG A C 1
ATOM 678 O O . ARG A 1 83 ? -8.977 1.281 19.721 1.00 87.50 83 ARG A O 1
ATOM 685 N N . THR A 1 84 ? -7.900 0.076 18.176 1.00 90.50 84 THR A N 1
ATOM 686 C CA . THR A 1 84 ? -8.831 -1.060 18.263 1.00 90.50 84 THR A CA 1
ATOM 687 C C . THR A 1 84 ? -8.643 -1.858 19.548 1.00 90.50 84 THR A C 1
ATOM 689 O O . THR A 1 84 ? -9.634 -2.298 20.124 1.00 90.50 84 THR A O 1
ATOM 692 N N . PHE A 1 85 ? -7.411 -1.987 20.040 1.00 90.50 85 PHE A N 1
ATOM 693 C CA . PHE A 1 85 ? -7.099 -2.644 21.304 1.00 90.50 85 PHE A CA 1
ATOM 694 C C . PHE A 1 85 ? -7.693 -1.888 22.499 1.00 90.50 85 PHE A C 1
ATOM 696 O O . PHE A 1 85 ? -8.308 -2.504 23.374 1.00 90.50 85 PHE A O 1
ATOM 703 N N . ASP A 1 86 ? -7.613 -0.558 22.496 1.00 89.06 86 ASP A N 1
ATOM 704 C CA . ASP A 1 86 ? -8.263 0.279 23.509 1.00 89.06 86 ASP A CA 1
ATOM 705 C C . ASP A 1 86 ? -9.784 0.065 23.497 1.00 89.06 86 ASP A C 1
ATOM 707 O O . ASP A 1 86 ? -10.410 -0.113 24.542 1.00 89.06 86 ASP A O 1
ATOM 711 N N . MET A 1 87 ? -10.387 -0.014 22.305 1.00 88.81 87 MET A N 1
ATOM 712 C CA . MET A 1 87 ? -11.822 -0.277 22.157 1.00 88.81 87 MET A CA 1
ATOM 713 C C . MET A 1 87 ? -12.218 -1.669 22.674 1.00 88.81 87 MET A C 1
ATOM 715 O O . MET A 1 87 ? -13.254 -1.825 23.320 1.00 88.81 87 MET A O 1
ATOM 719 N N . VAL A 1 88 ? -11.396 -2.691 22.422 1.00 90.62 88 VAL A N 1
ATOM 720 C CA . VAL A 1 88 ? -11.591 -4.038 22.983 1.00 90.62 88 VAL A CA 1
ATOM 721 C C . VAL A 1 88 ? -11.525 -3.992 24.510 1.00 90.62 88 VAL A C 1
ATOM 723 O O . VAL A 1 88 ? -12.400 -4.546 25.175 1.00 90.62 88 VAL A O 1
ATOM 726 N N . SER A 1 89 ? -10.537 -3.292 25.067 1.00 89.75 89 SER A N 1
ATOM 727 C CA . SER A 1 89 ? -10.367 -3.126 26.516 1.00 89.75 89 SER A CA 1
ATOM 728 C C . SER A 1 89 ? -11.567 -2.423 27.154 1.00 89.75 89 SER A C 1
ATOM 730 O O . SER A 1 89 ? -12.026 -2.821 28.227 1.00 89.75 89 SER A O 1
ATOM 732 N N . TYR A 1 90 ? -12.130 -1.434 26.458 1.00 89.56 90 TYR A N 1
ATOM 733 C CA . TYR A 1 90 ? -13.369 -0.772 26.848 1.00 89.56 90 TYR A CA 1
ATOM 734 C C . TYR A 1 90 ? -14.562 -1.740 26.855 1.00 89.56 90 TYR A C 1
ATOM 736 O O . TYR A 1 90 ? -15.274 -1.811 27.855 1.00 89.56 90 TYR A O 1
ATOM 744 N N . TYR A 1 91 ? -14.777 -2.544 25.807 1.00 89.12 91 TYR A N 1
ATOM 745 C CA . TYR A 1 91 ? -15.881 -3.520 25.781 1.00 89.12 91 TYR A CA 1
ATOM 746 C C . TYR A 1 91 ? -15.774 -4.594 26.874 1.00 89.12 91 TYR A C 1
ATOM 748 O O . TYR A 1 91 ? -16.799 -5.035 27.395 1.00 89.12 91 TYR A O 1
ATOM 756 N N . HIS A 1 92 ? -14.553 -4.974 27.262 1.00 88.62 92 HIS A N 1
ATOM 757 C CA . HIS A 1 92 ? -14.295 -5.901 28.374 1.00 88.62 92 HIS A CA 1
ATOM 758 C C . HIS A 1 92 ? -14.305 -5.240 29.758 1.00 88.62 92 HIS A C 1
ATOM 760 O O . HIS A 1 92 ? -14.070 -5.915 30.758 1.00 88.62 92 HIS A O 1
ATOM 766 N N . ARG A 1 93 ? -14.625 -3.940 29.844 1.00 84.69 93 ARG A N 1
ATOM 767 C CA . ARG A 1 93 ? -14.686 -3.157 31.094 1.00 84.69 93 ARG A CA 1
ATOM 768 C C . ARG A 1 93 ? -13.360 -3.073 31.851 1.00 84.69 93 ARG A C 1
ATOM 770 O O . ARG A 1 93 ? -13.359 -2.847 33.058 1.00 84.69 93 ARG A O 1
ATOM 777 N N . HIS A 1 94 ? -12.238 -3.231 31.155 1.00 87.50 94 HIS A N 1
ATOM 778 C CA . HIS A 1 94 ? -10.916 -3.002 31.739 1.00 87.50 94 HIS A CA 1
ATOM 779 C C . HIS A 1 94 ? -10.607 -1.513 31.893 1.00 87.50 94 HIS A C 1
ATOM 781 O O . HIS A 1 94 ? -9.840 -1.144 32.775 1.00 87.50 94 HIS A O 1
ATOM 787 N N . ILE A 1 95 ? -11.216 -0.681 31.046 1.00 86.94 95 ILE A N 1
ATOM 788 C CA . ILE A 1 95 ? -11.108 0.776 31.082 1.00 86.94 95 ILE A CA 1
ATOM 789 C C . ILE A 1 95 ? -12.489 1.415 30.903 1.00 86.94 95 ILE A C 1
ATOM 791 O O . ILE A 1 95 ? -13.379 0.855 30.252 1.00 86.94 95 ILE A O 1
ATOM 795 N N . SER A 1 96 ? -12.664 2.598 31.476 1.00 86.56 96 SER A N 1
ATOM 796 C CA . SER A 1 96 ? -13.809 3.480 31.260 1.00 86.56 96 SER A CA 1
ATOM 797 C C . SER A 1 96 ? -13.766 4.142 29.880 1.00 86.56 96 SER A C 1
ATOM 799 O O . SER A 1 96 ? -12.747 4.143 29.181 1.00 86.56 96 SER A O 1
ATOM 801 N N . TYR A 1 97 ? -14.894 4.727 29.469 1.00 85.19 97 TYR A N 1
ATOM 802 C CA . TYR A 1 97 ? -14.959 5.479 28.216 1.00 85.19 97 TYR A CA 1
ATOM 803 C C . TYR A 1 97 ? -14.043 6.710 28.273 1.00 85.19 97 TYR A C 1
ATOM 805 O O . TYR A 1 97 ? -13.367 7.038 27.300 1.00 85.19 97 TYR A O 1
ATOM 813 N N . GLU A 1 98 ? -13.985 7.373 29.425 1.00 87.12 98 GLU A N 1
ATOM 814 C CA . GLU A 1 98 ? -13.155 8.545 29.684 1.00 87.12 98 GLU A CA 1
ATOM 815 C C . GLU A 1 98 ? -11.663 8.213 29.553 1.00 87.12 98 GLU A C 1
ATOM 817 O O . GLU A 1 98 ? -10.935 8.949 28.885 1.00 87.12 98 GLU A O 1
ATOM 822 N N . GLU A 1 99 ? -11.224 7.082 30.114 1.00 87.00 99 GLU A N 1
ATOM 823 C CA . GLU A 1 99 ? -9.847 6.583 29.984 1.00 87.00 99 GLU A CA 1
ATOM 824 C C . GLU A 1 99 ? -9.503 6.252 28.529 1.00 87.00 99 GLU A C 1
ATOM 826 O O . GLU A 1 99 ? -8.476 6.705 28.024 1.00 87.00 99 GLU A O 1
ATOM 831 N N . MET A 1 100 ? -10.395 5.561 27.811 1.00 86.00 100 MET A N 1
ATOM 832 C CA . MET A 1 100 ? -10.216 5.261 26.385 1.00 86.00 100 MET A CA 1
ATOM 833 C C . MET A 1 100 ? -10.074 6.541 25.539 1.00 86.00 100 MET A C 1
ATOM 835 O O . MET A 1 100 ? -9.259 6.612 24.618 1.00 86.00 100 MET A O 1
ATOM 839 N N . ILE A 1 101 ? -10.859 7.586 25.828 1.00 82.88 101 ILE A N 1
ATOM 840 C CA . ILE A 1 101 ? -10.746 8.876 25.133 1.00 82.88 101 ILE A CA 1
ATOM 841 C C . ILE A 1 101 ? -9.462 9.617 25.526 1.00 82.88 101 ILE A C 1
ATOM 8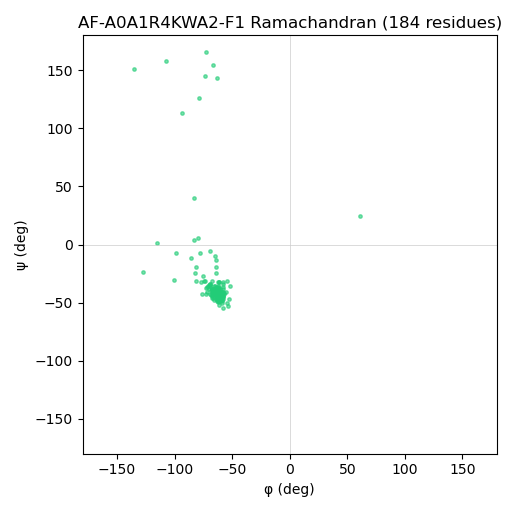43 O O . ILE A 1 101 ? -8.856 10.260 24.667 1.00 82.88 101 ILE A O 1
ATOM 847 N N . ALA A 1 102 ? -9.019 9.525 26.780 1.00 82.50 102 ALA A N 1
ATOM 848 C CA . ALA A 1 102 ? -7.768 10.130 27.228 1.00 82.50 102 ALA A CA 1
ATOM 849 C C . ALA A 1 102 ? -6.544 9.509 26.531 1.00 82.50 102 ALA A C 1
ATOM 851 O O . ALA A 1 102 ? -5.638 10.246 26.138 1.00 82.50 102 ALA A O 1
ATOM 852 N N . MET A 1 103 ? -6.560 8.195 26.284 1.00 77.62 103 MET A N 1
ATOM 853 C CA . MET A 1 103 ? -5.502 7.468 25.565 1.00 77.62 103 MET A CA 1
ATOM 854 C C . MET A 1 103 ? -5.348 7.911 24.097 1.00 77.62 103 MET A C 1
ATOM 856 O O . MET A 1 103 ? -4.247 7.877 23.553 1.00 77.62 103 MET A O 1
ATOM 860 N N . LYS A 1 104 ? -6.399 8.462 23.463 1.00 68.19 104 LYS A N 1
ATOM 861 C CA . LYS A 1 104 ? -6.316 9.020 22.093 1.00 68.19 104 LYS A CA 1
ATOM 862 C C . LYS A 1 104 ? -5.383 10.232 21.956 1.00 68.19 104 LYS A C 1
ATOM 864 O O . LYS A 1 104 ? -5.087 10.622 20.828 1.00 68.19 104 LYS A O 1
ATOM 869 N N . LYS A 1 105 ? -4.948 10.859 23.055 1.00 62.28 105 LYS A N 1
ATOM 870 C CA . LYS A 1 105 ? -4.110 12.073 23.032 1.00 62.28 105 LYS A CA 1
ATOM 871 C C . LYS A 1 105 ? -2.621 11.812 22.768 1.00 62.28 105 LYS A C 1
ATOM 873 O O . LYS A 1 105 ? -1.838 12.759 22.829 1.00 62.28 105 LYS A O 1
ATOM 878 N N . GLU A 1 106 ? -2.210 10.580 22.464 1.00 56.09 106 GLU A N 1
ATOM 879 C CA . GLU A 1 106 ? -0.804 10.302 22.170 1.00 56.09 106 GLU A CA 1
ATOM 880 C C . GLU A 1 106 ? -0.269 11.039 20.915 1.00 56.09 106 GLU A C 1
ATOM 882 O O . GLU A 1 106 ? -0.957 11.145 19.891 1.00 56.09 106 GLU A O 1
ATOM 887 N N . PRO A 1 107 ? 1.002 11.491 20.945 1.00 52.91 107 PRO A N 1
ATOM 888 C CA . PRO A 1 107 ? 1.634 12.295 19.889 1.00 52.91 107 PRO A CA 1
ATOM 889 C C . PRO A 1 107 ? 1.810 11.574 18.536 1.00 52.91 107 PRO A C 1
ATOM 891 O O . PRO A 1 107 ? 2.122 12.211 17.531 1.00 52.91 107 PRO A O 1
ATOM 894 N N . ASN A 1 108 ? 1.573 10.261 18.464 1.00 60.34 108 ASN A N 1
ATOM 895 C CA . ASN A 1 108 ? 1.764 9.463 17.247 1.00 60.34 108 ASN A CA 1
ATOM 896 C C . ASN A 1 108 ? 0.638 9.602 16.200 1.00 60.34 108 ASN A C 1
ATOM 898 O O . ASN A 1 108 ? 0.784 9.108 15.079 1.00 60.34 108 ASN A O 1
ATOM 902 N N . SER A 1 109 ? -0.470 10.288 16.512 1.00 65.69 109 SER A N 1
ATOM 903 C CA . SER A 1 109 ? -1.616 10.403 15.590 1.00 65.69 109 SER A CA 1
ATOM 904 C C . SER A 1 109 ? -1.299 11.180 14.304 1.00 65.69 109 SER A C 1
ATOM 906 O O . SER A 1 109 ? -1.759 10.798 13.226 1.00 65.69 109 SER A O 1
ATOM 908 N N . GLN A 1 110 ? -0.452 12.212 14.383 1.00 70.25 110 GLN A N 1
ATOM 909 C CA . GLN A 1 110 ? -0.054 13.010 13.218 1.00 70.25 110 GLN A CA 1
ATOM 910 C C . GLN A 1 110 ? 0.808 12.199 12.238 1.00 70.25 110 GLN A C 1
ATOM 912 O O . GLN A 1 110 ? 0.636 12.296 11.022 1.00 70.25 110 GLN A O 1
ATOM 917 N N . TYR A 1 111 ? 1.698 11.351 12.761 1.00 78.88 111 TYR A N 1
ATOM 918 C CA . TYR A 1 111 ? 2.521 10.454 11.949 1.00 78.88 111 TYR A CA 1
ATOM 919 C C . TYR A 1 111 ? 1.677 9.380 11.256 1.00 78.88 111 TYR A C 1
ATOM 921 O O . TYR A 1 111 ? 1.914 9.082 10.088 1.00 78.88 111 TYR A O 1
ATOM 929 N N . ALA A 1 112 ? 0.658 8.849 11.937 1.00 84.31 112 ALA A N 1
ATOM 930 C CA . ALA A 1 112 ? -0.259 7.873 11.357 1.00 84.31 112 ALA A CA 1
ATOM 931 C C . ALA A 1 112 ? -1.122 8.464 10.227 1.00 84.31 112 ALA A C 1
ATOM 933 O O . ALA A 1 112 ? -1.315 7.804 9.206 1.00 84.31 112 ALA A O 1
ATOM 934 N N . GLY A 1 113 ? -1.606 9.703 10.382 1.00 86.94 113 GLY A N 1
ATOM 935 C CA . GLY A 1 113 ? -2.350 10.411 9.333 1.00 86.94 113 GLY A CA 1
ATOM 936 C C . GLY A 1 113 ? -1.497 10.652 8.087 1.00 86.94 113 GLY A C 1
ATOM 937 O O . GLY A 1 113 ? -1.872 10.247 6.991 1.00 86.94 113 GLY A O 1
ATOM 938 N N . LYS A 1 114 ? -0.285 11.189 8.270 1.00 91.25 114 LYS A N 1
ATOM 939 C CA . LYS A 1 114 ? 0.665 11.411 7.169 1.00 91.25 114 LYS A CA 1
ATOM 940 C C . LYS A 1 114 ? 1.078 10.111 6.471 1.00 91.25 114 LYS A C 1
ATOM 942 O O . LYS A 1 114 ? 1.280 10.093 5.255 1.00 91.25 114 LYS A O 1
ATOM 947 N N . ALA A 1 115 ? 1.219 9.025 7.230 1.00 92.94 115 ALA A N 1
ATOM 948 C CA . ALA A 1 115 ? 1.503 7.713 6.667 1.00 92.94 115 ALA A CA 1
ATOM 949 C C . ALA A 1 115 ? 0.350 7.242 5.767 1.00 92.94 115 ALA A C 1
ATOM 951 O O . ALA A 1 115 ? 0.605 6.795 4.652 1.00 92.94 115 ALA A O 1
ATOM 952 N N . LEU A 1 116 ? -0.905 7.415 6.193 1.00 93.06 116 LEU A N 1
ATOM 953 C CA . LEU A 1 116 ? -2.074 7.081 5.377 1.00 93.06 116 LEU A CA 1
ATOM 954 C C . LEU A 1 116 ? -2.139 7.899 4.079 1.00 93.06 116 LEU A C 1
ATOM 956 O O . LEU A 1 116 ? -2.256 7.311 3.007 1.00 93.06 116 LEU A O 1
ATOM 960 N N . GLU A 1 117 ? -1.982 9.221 4.164 1.00 92.81 117 GLU A N 1
ATOM 961 C CA . GLU A 1 117 ? -1.957 10.119 2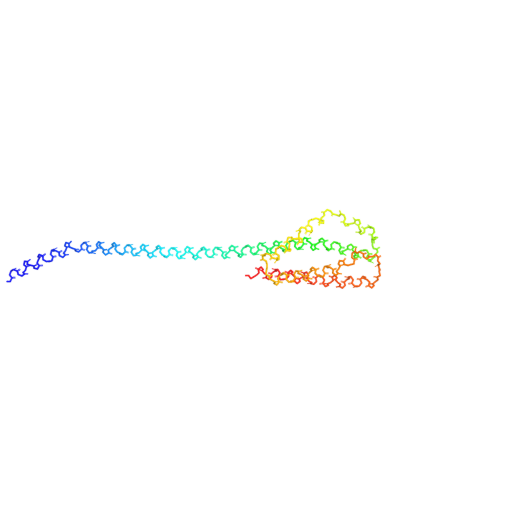.995 1.00 92.81 117 GLU A CA 1
ATOM 962 C C . GLU A 1 117 ? -0.844 9.736 2.009 1.00 92.81 117 GLU A C 1
ATOM 964 O O . GLU A 1 117 ? -1.011 9.774 0.790 1.00 92.81 117 GLU A O 1
ATOM 969 N N . THR A 1 118 ? 0.312 9.323 2.537 1.00 93.00 118 THR A N 1
ATOM 970 C CA . THR A 1 118 ? 1.425 8.842 1.713 1.00 93.00 118 THR A CA 1
ATOM 971 C C . THR A 1 118 ? 1.045 7.562 0.974 1.00 93.00 118 THR A C 1
ATOM 973 O O . THR A 1 118 ? 1.386 7.417 -0.197 1.00 93.00 118 THR A O 1
ATOM 976 N N . VAL A 1 119 ? 0.340 6.631 1.625 1.00 93.31 119 VAL A N 1
ATOM 977 C CA . VAL A 1 119 ? -0.146 5.406 0.973 1.00 93.31 119 VAL A CA 1
ATOM 978 C C . VAL A 1 119 ? -1.154 5.748 -0.123 1.00 93.31 119 VAL A C 1
ATOM 980 O O . VAL A 1 119 ? -0.991 5.258 -1.236 1.00 93.31 119 VAL A O 1
ATOM 983 N N . GLU A 1 120 ? -2.130 6.615 0.157 1.00 91.81 120 GLU A N 1
ATOM 984 C CA . GLU A 1 120 ? -3.129 7.092 -0.815 1.00 91.81 120 GLU A CA 1
ATOM 985 C C . GLU A 1 120 ? -2.460 7.674 -2.065 1.00 91.81 120 GLU A C 1
ATOM 987 O O . GLU A 1 120 ? -2.684 7.197 -3.177 1.00 91.81 120 GLU A O 1
ATOM 992 N N . MET A 1 121 ? -1.532 8.614 -1.876 1.00 91.19 121 MET A N 1
ATOM 993 C CA . MET A 1 121 ? -0.783 9.229 -2.971 1.00 91.19 121 MET A CA 1
ATOM 994 C C . MET A 1 121 ? 0.014 8.203 -3.790 1.00 91.19 121 MET A C 1
ATOM 996 O O . MET A 1 121 ? 0.081 8.294 -5.017 1.00 91.19 121 MET A O 1
ATOM 1000 N N . LEU A 1 122 ? 0.651 7.232 -3.128 1.00 91.00 122 LEU A N 1
ATOM 1001 C CA . LEU A 1 122 ? 1.429 6.199 -3.813 1.00 91.00 122 LEU A CA 1
ATOM 1002 C C . LEU A 1 122 ? 0.535 5.234 -4.602 1.00 91.00 122 LEU A C 1
ATOM 1004 O O . LEU A 1 122 ? 0.941 4.807 -5.684 1.00 91.00 122 LEU A O 1
ATOM 1008 N N . MET A 1 123 ? -0.663 4.920 -4.099 1.00 89.25 123 MET A N 1
ATOM 1009 C CA . MET A 1 123 ? -1.646 4.116 -4.829 1.00 89.25 123 MET A CA 1
ATOM 1010 C C . MET A 1 123 ? -2.143 4.830 -6.085 1.00 89.25 123 MET A C 1
ATOM 1012 O O . MET A 1 123 ? -2.252 4.199 -7.132 1.00 89.25 123 MET A O 1
ATOM 1016 N N . ASP A 1 124 ? -2.426 6.128 -5.998 1.00 83.00 124 ASP A N 1
ATOM 1017 C CA . ASP A 1 124 ? -3.029 6.868 -7.109 1.00 83.00 124 ASP A CA 1
ATOM 1018 C C . ASP A 1 124 ? -2.027 7.216 -8.219 1.00 83.00 124 ASP A C 1
ATOM 1020 O O . ASP A 1 124 ? -2.397 7.261 -9.391 1.00 83.00 124 ASP A O 1
ATOM 1024 N N . LEU A 1 125 ? -0.757 7.456 -7.872 1.00 79.38 125 LEU A N 1
ATOM 1025 C CA . LEU A 1 125 ? 0.243 7.946 -8.830 1.00 79.38 125 LEU A CA 1
ATOM 1026 C C . LEU A 1 125 ? 1.184 6.873 -9.381 1.00 79.38 125 LEU A C 1
ATOM 1028 O O . LEU A 1 125 ? 1.694 7.035 -10.488 1.00 79.38 125 LEU A O 1
ATOM 1032 N N . TYR A 1 126 ? 1.492 5.831 -8.604 1.00 75.19 126 TYR A N 1
ATOM 1033 C CA . TYR A 1 126 ? 2.640 4.962 -8.903 1.00 75.19 126 TYR A CA 1
ATOM 1034 C C . TYR A 1 126 ? 2.319 3.472 -8.971 1.00 75.19 126 TYR A C 1
ATOM 1036 O O . TYR A 1 126 ? 3.083 2.727 -9.585 1.00 75.19 126 TYR A O 1
ATOM 1044 N N . LEU A 1 127 ? 1.251 3.009 -8.323 1.00 77.38 127 LEU A N 1
ATOM 1045 C CA . LEU A 1 127 ? 0.973 1.581 -8.187 1.00 77.38 127 LEU A CA 1
ATOM 1046 C C . LEU A 1 127 ? -0.194 1.142 -9.068 1.00 77.38 127 LEU A C 1
ATOM 1048 O O . LEU A 1 127 ? -0.999 1.945 -9.526 1.00 77.38 127 LEU A O 1
ATOM 1052 N N . CYS A 1 128 ? -0.235 -0.157 -9.371 1.00 76.25 128 CYS A N 1
ATOM 1053 C CA . CYS A 1 128 ? -1.209 -0.708 -10.303 1.00 76.25 128 CYS A CA 1
ATOM 1054 C C . CYS A 1 128 ? -2.642 -0.612 -9.764 1.00 76.25 128 CYS A C 1
ATOM 1056 O O . CYS A 1 128 ? -2.878 -0.654 -8.556 1.00 76.25 128 CYS A O 1
ATOM 1058 N N . GLU A 1 129 ? -3.608 -0.574 -10.683 1.00 84.00 129 GLU A N 1
ATOM 1059 C CA . GLU A 1 129 ? -5.040 -0.463 -10.381 1.00 84.00 129 GLU A CA 1
ATOM 1060 C C . GLU A 1 129 ? -5.523 -1.515 -9.367 1.00 84.00 129 GLU A C 1
ATOM 1062 O O . GLU A 1 129 ? -6.345 -1.227 -8.494 1.00 84.00 129 GLU A O 1
ATOM 1067 N N . GLU A 1 130 ? -4.967 -2.728 -9.422 1.00 86.69 130 GLU A N 1
ATOM 1068 C CA . GLU A 1 130 ? -5.283 -3.796 -8.472 1.00 86.69 130 GLU A CA 1
ATOM 1069 C C . GLU A 1 130 ? -4.885 -3.452 -7.028 1.00 86.69 130 GLU A C 1
ATOM 1071 O O . GLU A 1 130 ? -5.658 -3.720 -6.102 1.00 86.69 130 GLU A O 1
ATOM 1076 N N . CYS A 1 131 ? -3.712 -2.839 -6.818 1.00 87.44 131 CYS A N 1
ATOM 1077 C CA . CYS A 1 131 ? -3.280 -2.365 -5.499 1.00 87.44 131 CYS A CA 1
ATOM 1078 C C . CYS A 1 131 ? -4.242 -1.296 -4.978 1.00 87.44 131 CYS A C 1
ATOM 1080 O O . CYS A 1 131 ? -4.720 -1.399 -3.846 1.00 87.44 131 CYS A O 1
ATOM 1082 N N . SER A 1 132 ? -4.597 -0.328 -5.821 1.00 89.00 132 SER A N 1
ATOM 1083 C CA . SER A 1 132 ? -5.497 0.772 -5.462 1.00 89.00 132 SER A CA 1
ATOM 1084 C C . SER A 1 132 ? -6.905 0.268 -5.139 1.00 89.00 132 SER A C 1
ATOM 1086 O O . SER A 1 132 ? -7.513 0.697 -4.157 1.00 89.00 132 SER A O 1
ATOM 1088 N N . LYS A 1 133 ? -7.420 -0.717 -5.886 1.00 91.25 133 LYS A N 1
ATOM 1089 C CA . LYS A 1 133 ? -8.709 -1.367 -5.600 1.00 91.25 133 LYS A CA 1
ATOM 1090 C C . LYS A 1 133 ? -8.697 -2.091 -4.254 1.00 91.25 133 LYS A C 1
ATOM 1092 O O . LYS A 1 133 ? -9.638 -1.946 -3.471 1.00 91.25 133 LYS A O 1
ATOM 1097 N N . LYS A 1 134 ? -7.640 -2.855 -3.961 1.00 93.56 134 LYS A N 1
ATOM 1098 C CA . LYS A 1 134 ? -7.492 -3.537 -2.666 1.00 93.56 134 LYS A CA 1
ATOM 1099 C C . LYS A 1 134 ? -7.373 -2.536 -1.519 1.00 93.56 134 LYS A C 1
ATOM 1101 O O . LYS A 1 134 ? -8.009 -2.730 -0.488 1.00 93.56 134 LYS A O 1
ATOM 1106 N N . PHE A 1 135 ? -6.657 -1.436 -1.716 1.00 95.06 135 PHE A N 1
ATOM 1107 C CA . PHE A 1 135 ? -6.546 -0.388 -0.709 1.00 95.06 135 PHE A CA 1
ATOM 1108 C C . PHE A 1 135 ? -7.883 0.318 -0.431 1.00 95.06 135 PHE A C 1
ATOM 1110 O O . PHE A 1 135 ? -8.256 0.492 0.726 1.00 95.06 135 PHE A O 1
ATOM 1117 N N . LYS A 1 136 ? -8.684 0.620 -1.461 1.00 94.12 136 LYS A N 1
ATOM 1118 C CA . LYS A 1 136 ? -10.054 1.143 -1.278 1.00 94.12 136 LYS A CA 1
ATOM 1119 C C . LYS A 1 136 ? -10.934 0.198 -0.454 1.00 94.12 136 LYS A C 1
ATOM 1121 O O . LYS A 1 136 ? -11.718 0.657 0.373 1.00 94.12 136 LYS A O 1
ATOM 1126 N N . SER A 1 137 ? -10.771 -1.116 -0.624 1.00 95.75 137 SER A N 1
ATOM 1127 C CA . SER A 1 137 ? -11.446 -2.107 0.224 1.00 95.75 137 SER A CA 1
ATOM 1128 C C . SER A 1 137 ? -11.027 -1.990 1.692 1.00 95.75 137 SER A C 1
ATOM 1130 O O . SER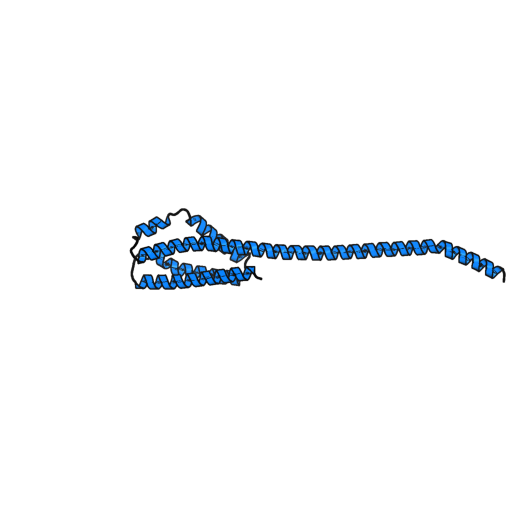 A 1 137 ? -11.880 -2.092 2.570 1.00 95.75 137 SER A O 1
ATOM 1132 N N . VAL A 1 138 ? -9.740 -1.749 1.971 1.00 96.94 138 VAL A N 1
ATOM 1133 C CA . VAL A 1 138 ? -9.244 -1.509 3.337 1.00 96.94 138 VAL A CA 1
ATOM 1134 C C . VAL A 1 138 ? -9.904 -0.271 3.941 1.00 96.94 138 VAL A C 1
ATOM 1136 O O . VAL A 1 138 ? -10.387 -0.336 5.069 1.00 96.94 138 VAL A O 1
ATOM 1139 N N . LEU A 1 139 ? -9.975 0.833 3.192 1.00 95.75 139 LEU A N 1
ATOM 1140 C CA . LEU A 1 139 ? -10.613 2.071 3.654 1.00 95.75 139 LEU A CA 1
ATOM 1141 C C . LEU A 1 139 ? -12.103 1.872 3.960 1.00 95.75 139 LEU A C 1
ATOM 1143 O O . LEU A 1 139 ? -12.573 2.295 5.011 1.00 95.75 139 LEU A O 1
ATOM 1147 N N . SER A 1 140 ? -12.828 1.150 3.103 1.00 96.19 140 SER A N 1
ATOM 1148 C CA . SER A 1 140 ? -14.239 0.835 3.351 1.00 96.19 140 SER A CA 1
ATOM 1149 C C . SER A 1 140 ? -14.430 0.038 4.644 1.00 96.19 140 SER A C 1
ATOM 1151 O O . SER A 1 140 ? -15.294 0.373 5.452 1.00 96.19 140 SER A O 1
ATOM 1153 N N . LYS A 1 141 ? -13.616 -1.002 4.870 1.00 96.69 141 LYS A N 1
ATOM 1154 C CA . LYS A 1 141 ? -13.709 -1.825 6.087 1.00 96.69 141 LYS A CA 1
ATOM 1155 C C . LYS A 1 141 ? -13.260 -1.072 7.339 1.00 96.69 141 LYS A C 1
ATOM 1157 O O . LYS A 1 141 ? -13.856 -1.233 8.400 1.00 96.69 141 LYS A O 1
ATOM 1162 N N . ARG A 1 142 ? -12.272 -0.181 7.213 1.00 94.69 142 ARG A N 1
ATOM 1163 C CA . ARG A 1 142 ? -11.868 0.752 8.275 1.00 94.69 142 ARG A CA 1
ATOM 1164 C C . ARG A 1 142 ? -13.045 1.610 8.729 1.00 94.69 142 ARG A C 1
ATOM 1166 O O . ARG A 1 142 ? -13.203 1.830 9.927 1.00 94.69 142 ARG A O 1
ATOM 1173 N N . ASP A 1 143 ? -13.845 2.109 7.793 1.00 94.44 143 ASP A N 1
ATOM 1174 C CA . ASP A 1 143 ? -14.989 2.966 8.108 1.00 94.44 143 ASP A CA 1
ATOM 1175 C C . ASP A 1 143 ? -16.101 2.179 8.813 1.00 94.44 143 ASP A C 1
ATOM 1177 O O . ASP A 1 143 ? -16.725 2.688 9.745 1.00 94.44 143 ASP A O 1
ATOM 1181 N N . ASP A 1 144 ? -16.287 0.906 8.452 1.00 95.12 144 ASP A N 1
ATOM 1182 C CA . ASP A 1 144 ? -17.205 -0.002 9.147 1.00 95.12 144 ASP A CA 1
ATOM 1183 C C . ASP A 1 144 ? -16.795 -0.273 10.598 1.00 95.12 144 ASP A C 1
ATOM 1185 O O . ASP A 1 144 ? -17.657 -0.316 11.477 1.00 95.12 144 ASP A O 1
ATOM 1189 N N . VAL A 1 145 ? -15.496 -0.407 10.873 1.00 93.56 145 VAL A N 1
ATOM 1190 C CA . VAL A 1 145 ? -14.957 -0.495 12.242 1.00 93.56 145 VAL A CA 1
ATOM 1191 C C . VAL A 1 145 ? -15.035 0.866 12.950 1.00 93.56 145 VAL A C 1
ATOM 1193 O O . VAL A 1 145 ? -15.354 0.950 14.137 1.00 93.56 145 VAL A O 1
ATOM 1196 N N . GLY A 1 146 ? -14.810 1.956 12.214 1.00 89.81 146 GLY A N 1
ATOM 1197 C CA . GLY A 1 146 ? -14.784 3.325 12.725 1.00 89.81 146 GLY A CA 1
ATOM 1198 C C . GLY A 1 146 ? -16.077 3.758 13.420 1.00 89.81 146 GLY A C 1
ATOM 1199 O O . GLY A 1 146 ? -16.024 4.494 14.408 1.00 89.81 146 GLY A O 1
ATOM 1200 N N . LYS A 1 147 ? -17.221 3.235 12.960 1.00 91.38 147 LYS A N 1
ATOM 1201 C CA . LYS A 1 147 ? -18.559 3.467 13.534 1.00 91.38 147 LYS A CA 1
ATOM 1202 C C . LYS A 1 147 ? -18.634 3.131 15.025 1.00 91.38 147 LYS A C 1
ATOM 1204 O O . LYS A 1 147 ? -19.358 3.793 15.762 1.00 91.38 147 LYS A O 1
ATOM 1209 N N . TYR A 1 148 ? -17.858 2.151 15.486 1.00 89.44 148 TYR A N 1
ATOM 1210 C CA . TYR A 1 148 ? -17.888 1.711 16.879 1.00 89.44 148 TYR A CA 1
ATOM 1211 C C . TYR A 1 148 ? -17.063 2.600 17.812 1.00 89.44 148 TYR A C 1
ATOM 1213 O O . TYR A 1 148 ? -17.331 2.613 19.004 1.00 89.44 148 TYR A O 1
ATOM 1221 N N . PHE A 1 149 ? -16.115 3.407 17.319 1.00 84.00 149 PHE A N 1
ATOM 1222 C CA . PHE A 1 149 ? -15.254 4.235 18.186 1.00 84.00 149 PHE A CA 1
ATOM 1223 C C . PHE A 1 149 ? -15.962 5.396 18.899 1.00 84.00 149 PHE A C 1
ATOM 1225 O O . PHE A 1 149 ? -15.322 6.114 19.675 1.00 84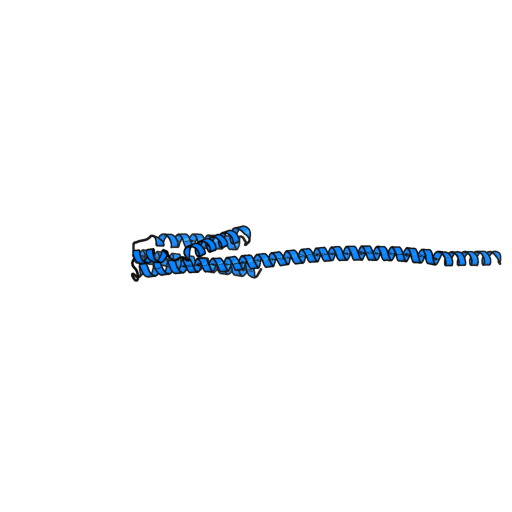.00 149 PHE A O 1
ATOM 1232 N N . HIS A 1 150 ? -17.238 5.610 18.590 1.00 81.06 150 HIS A N 1
ATOM 1233 C CA . HIS A 1 150 ? -18.105 6.610 19.209 1.00 81.06 150 HIS A CA 1
ATOM 1234 C C . HIS A 1 150 ? -19.272 5.971 19.975 1.00 81.06 150 HIS A C 1
ATOM 1236 O O . HIS A 1 150 ? -20.099 6.689 20.535 1.00 81.06 150 HIS A O 1
ATOM 1242 N N . GLU A 1 151 ? -19.339 4.638 20.007 1.00 81.31 151 GLU A N 1
ATOM 1243 C CA . GLU A 1 151 ? -20.375 3.894 20.709 1.00 81.31 151 GLU A CA 1
ATOM 1244 C C . GLU A 1 151 ? -20.073 3.860 22.211 1.00 81.31 151 GLU A C 1
ATOM 1246 O O . GLU A 1 151 ? -18.982 3.477 22.634 1.00 81.31 151 GLU A O 1
ATOM 1251 N N . LYS A 1 152 ? -21.052 4.279 23.018 1.00 82.25 152 LYS A N 1
ATOM 1252 C CA . LYS A 1 152 ? -20.961 4.321 24.488 1.00 82.25 152 LYS A CA 1
ATOM 1253 C C . LYS A 1 152 ? -21.636 3.117 25.147 1.00 82.25 152 LYS A C 1
ATOM 1255 O O . LYS A 1 152 ? -21.587 2.960 26.365 1.00 82.25 152 LYS A O 1
ATOM 1260 N N . ASN A 1 153 ? -22.321 2.288 24.365 1.00 81.19 153 ASN A N 1
ATOM 1261 C CA . ASN A 1 153 ? -23.026 1.117 24.850 1.00 81.19 153 ASN A CA 1
ATOM 1262 C C . ASN A 1 153 ? -22.145 -0.139 24.763 1.00 81.19 153 ASN A C 1
ATOM 1264 O O . ASN A 1 153 ? -21.867 -0.658 23.683 1.00 81.19 153 ASN A O 1
ATOM 1268 N N . GLN A 1 154 ? -21.779 -0.691 25.920 1.00 80.44 154 GLN A N 1
ATOM 1269 C CA . GLN A 1 154 ? -20.981 -1.918 26.047 1.00 80.44 154 GLN A CA 1
ATOM 1270 C C . GLN A 1 154 ? -21.818 -3.207 25.932 1.00 80.44 154 GLN A C 1
ATOM 1272 O O . GLN A 1 154 ? -21.623 -4.163 26.686 1.00 80.44 154 GLN A O 1
ATOM 1277 N N . SER A 1 155 ? -22.797 -3.262 25.026 1.00 87.50 155 SER A N 1
ATOM 1278 C CA . SER A 1 155 ? -23.594 -4.484 24.868 1.00 87.50 155 SER A CA 1
ATOM 1279 C C . SER A 1 155 ? -22.799 -5.590 24.162 1.00 87.50 155 SER A C 1
ATOM 1281 O O . SER A 1 155 ? -22.046 -5.336 23.220 1.00 87.50 155 SER A O 1
ATOM 1283 N N . LYS A 1 156 ? -23.032 -6.849 24.556 1.00 87.56 156 LYS A N 1
ATOM 1284 C CA . LYS A 1 156 ? -22.404 -8.026 23.929 1.00 87.56 156 LYS A CA 1
ATOM 1285 C C . LYS A 1 156 ? -22.640 -8.082 22.412 1.00 87.56 156 LYS A C 1
ATOM 1287 O O . LYS A 1 156 ? -21.718 -8.360 21.656 1.00 87.56 156 LYS A O 1
ATOM 1292 N N . LYS A 1 157 ? -23.854 -7.747 21.963 1.00 91.25 157 LYS A N 1
ATOM 1293 C CA . LYS A 1 157 ? -24.232 -7.726 20.539 1.00 91.25 157 LYS A CA 1
ATOM 1294 C C . LYS A 1 157 ? -23.425 -6.701 19.733 1.00 91.25 157 LYS A C 1
ATOM 1296 O O . LYS A 1 157 ? -23.057 -6.956 18.585 1.00 91.25 157 LYS A O 1
ATOM 1301 N N . ILE A 1 158 ? -23.163 -5.535 20.326 1.00 90.56 158 ILE A N 1
ATOM 1302 C CA . ILE A 1 158 ? -22.340 -4.491 19.706 1.00 90.56 158 ILE A CA 1
ATOM 1303 C C . ILE A 1 158 ? -20.894 -4.973 19.612 1.00 90.56 158 ILE A C 1
ATOM 1305 O O . ILE A 1 158 ? -20.311 -4.887 18.535 1.00 90.56 158 ILE A O 1
ATOM 1309 N N . TYR A 1 159 ? -20.352 -5.547 20.689 1.00 92.12 159 TYR A N 1
ATOM 1310 C CA . TYR A 1 159 ? -19.002 -6.111 20.683 1.00 92.12 159 TYR A CA 1
ATOM 1311 C C . TYR A 1 159 ? -18.826 -7.202 19.616 1.00 92.12 159 TYR A C 1
ATOM 1313 O O . TYR A 1 159 ? -17.857 -7.171 18.865 1.00 92.12 159 TYR A O 1
ATOM 1321 N N . GLU A 1 160 ? -19.776 -8.130 19.486 1.00 93.81 160 GLU A N 1
ATOM 1322 C CA . GLU A 1 160 ? -19.740 -9.173 18.448 1.00 93.81 160 GLU A CA 1
ATOM 1323 C C . GLU A 1 160 ? -19.756 -8.583 17.030 1.00 93.81 160 GLU A C 1
ATOM 1325 O O . GLU A 1 160 ? -19.040 -9.057 16.149 1.00 93.81 160 GLU A O 1
ATOM 1330 N N . SER A 1 161 ? -20.531 -7.516 16.814 1.00 94.38 161 SER A N 1
ATOM 1331 C CA . SER A 1 161 ? -20.576 -6.822 15.521 1.00 94.38 161 SER A CA 1
ATOM 1332 C C . SER A 1 161 ? -19.272 -6.074 15.228 1.00 94.38 161 SER A C 1
ATOM 1334 O O . SER A 1 161 ? -18.763 -6.151 14.113 1.00 94.38 161 SER A O 1
ATOM 1336 N N . PHE A 1 162 ? -18.711 -5.399 16.236 1.00 94.56 162 PHE A N 1
ATOM 1337 C CA . PHE A 1 162 ? -17.403 -4.752 16.157 1.00 94.56 162 PHE A CA 1
ATOM 1338 C C . PHE A 1 162 ? -16.308 -5.767 15.822 1.00 94.56 162 PHE A C 1
ATOM 1340 O O . PHE A 1 162 ? -15.544 -5.541 14.890 1.00 94.56 162 PHE A O 1
ATOM 1347 N N . LYS A 1 163 ? -16.275 -6.902 16.530 1.00 94.94 163 LYS A N 1
ATOM 1348 C CA . LYS A 1 163 ? -15.297 -7.969 16.307 1.00 94.94 163 LYS A CA 1
ATOM 1349 C C . LYS A 1 163 ? -15.370 -8.507 14.880 1.00 94.94 163 LYS A C 1
ATOM 1351 O O . LYS A 1 163 ? -14.347 -8.564 14.216 1.00 94.94 163 LYS A O 1
ATOM 1356 N N . ARG A 1 164 ? -16.568 -8.820 14.378 1.00 96.69 164 ARG A N 1
ATOM 1357 C CA . ARG A 1 164 ? -16.733 -9.284 12.992 1.00 96.69 164 ARG A CA 1
ATOM 1358 C C . ARG A 1 164 ? -16.192 -8.269 11.981 1.00 96.69 164 ARG A C 1
ATOM 1360 O O . ARG A 1 164 ? -15.462 -8.644 11.073 1.00 96.69 164 ARG A O 1
ATOM 1367 N N . ASN A 1 165 ? -16.527 -6.988 12.141 1.00 96.69 165 ASN A N 1
ATOM 1368 C CA . ASN A 1 165 ? -16.040 -5.953 11.227 1.00 96.69 165 ASN A CA 1
ATOM 1369 C C . ASN A 1 165 ? -14.518 -5.751 11.346 1.00 96.69 165 ASN A C 1
ATOM 1371 O O . ASN A 1 165 ? -13.873 -5.420 10.353 1.00 96.69 165 ASN A O 1
ATOM 1375 N N . LEU A 1 166 ? -13.948 -5.952 12.539 1.00 95.88 166 LEU A N 1
ATOM 1376 C CA . LEU A 1 166 ? -12.505 -5.916 12.765 1.00 95.88 166 LEU A CA 1
ATOM 1377 C C . LEU A 1 166 ? -11.802 -7.075 12.049 1.00 95.88 166 LEU A C 1
ATOM 1379 O O . LEU A 1 166 ? -10.831 -6.826 11.339 1.00 95.88 166 LEU A O 1
ATOM 1383 N N . ASP A 1 167 ? -12.332 -8.294 12.154 1.00 96.81 167 ASP 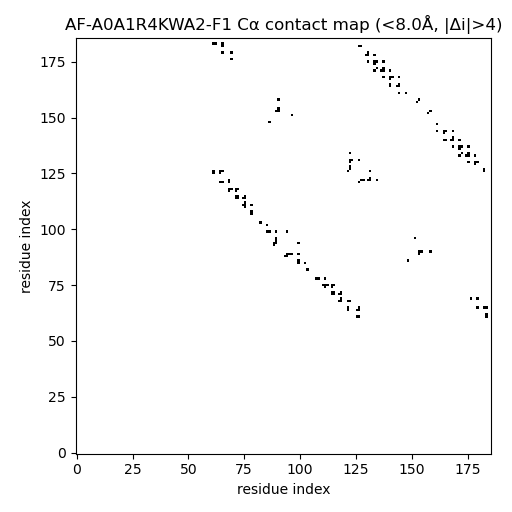A N 1
ATOM 1384 C CA . ASP A 1 167 ? -11.809 -9.473 11.452 1.00 96.81 167 ASP A CA 1
ATOM 1385 C C . ASP A 1 167 ? -11.832 -9.244 9.922 1.00 96.81 167 ASP A C 1
ATOM 1387 O O . ASP A 1 167 ? -10.824 -9.415 9.236 1.00 96.81 167 ASP A O 1
ATOM 1391 N N . GLU A 1 168 ? -12.944 -8.728 9.379 1.00 97.50 168 GLU A N 1
ATOM 1392 C CA . GLU A 1 168 ? -13.056 -8.379 7.952 1.00 97.50 168 GLU A CA 1
ATOM 1393 C C . GLU A 1 168 ? -12.068 -7.280 7.518 1.00 97.50 168 GLU A C 1
ATOM 1395 O O . GLU A 1 168 ? -11.567 -7.277 6.387 1.00 97.50 168 GLU A O 1
ATOM 1400 N N . PHE A 1 169 ? -11.794 -6.317 8.397 1.00 97.38 169 PHE A N 1
ATOM 1401 C CA . PHE A 1 169 ? -10.797 -5.280 8.155 1.00 97.38 169 PHE A CA 1
ATOM 1402 C C . PHE A 1 169 ? -9.376 -5.855 8.126 1.00 97.38 169 PHE A C 1
ATOM 1404 O O . PHE A 1 169 ? -8.578 -5.474 7.263 1.00 97.38 169 PHE A O 1
ATOM 1411 N N . GLU A 1 170 ? -9.048 -6.778 9.027 1.00 96.62 170 GLU A N 1
ATOM 1412 C CA . GLU A 1 170 ? -7.752 -7.457 9.044 1.00 96.62 170 GLU A CA 1
ATOM 1413 C C . GLU A 1 170 ? -7.536 -8.307 7.793 1.00 96.62 170 GLU A C 1
ATOM 1415 O O . GLU A 1 170 ? -6.462 -8.237 7.184 1.00 96.62 170 GLU A O 1
ATOM 1420 N N . ASP A 1 171 ? -8.566 -9.019 7.344 1.00 97.56 171 ASP A N 1
ATOM 1421 C CA . ASP A 1 171 ? -8.535 -9.771 6.092 1.00 97.56 171 ASP A CA 1
ATOM 1422 C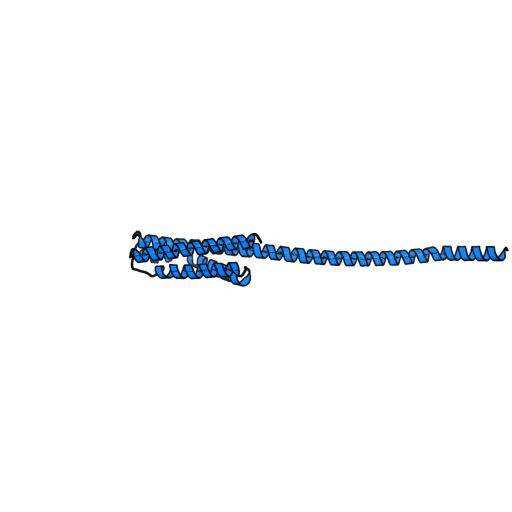 C . ASP A 1 171 ? -8.271 -8.858 4.892 1.00 97.56 171 ASP A C 1
ATOM 1424 O O . ASP A 1 171 ? -7.367 -9.126 4.092 1.00 97.56 171 ASP A O 1
ATOM 1428 N N . ALA A 1 172 ? -8.971 -7.722 4.800 1.00 97.06 172 ALA A N 1
ATOM 1429 C CA . ALA A 1 172 ? -8.732 -6.733 3.750 1.00 97.06 172 ALA A CA 1
ATOM 1430 C C . ALA A 1 172 ? -7.291 -6.188 3.789 1.00 97.06 172 ALA A C 1
ATOM 1432 O O . ALA A 1 172 ? -6.649 -6.033 2.744 1.00 97.06 172 ALA A O 1
ATOM 1433 N N . CYS A 1 173 ? -6.756 -5.928 4.985 1.00 96.50 173 CYS A N 1
ATOM 1434 C CA . CYS A 1 173 ? -5.377 -5.473 5.171 1.00 96.50 173 CYS A CA 1
ATOM 1435 C C . CYS A 1 173 ? -4.358 -6.523 4.706 1.00 96.50 173 CYS A C 1
ATOM 1437 O O . CYS A 1 173 ? -3.363 -6.184 4.058 1.00 96.50 173 CYS A O 1
ATOM 1439 N N . ASN A 1 174 ? -4.594 -7.795 5.023 1.00 96.12 174 ASN A N 1
ATOM 1440 C CA . ASN A 1 174 ? -3.737 -8.906 4.617 1.00 96.12 174 ASN A CA 1
ATOM 1441 C C . ASN A 1 174 ? -3.753 -9.104 3.101 1.00 96.12 174 ASN A C 1
ATOM 1443 O O . ASN A 1 174 ? -2.700 -9.292 2.486 1.00 96.12 174 ASN A O 1
ATOM 1447 N N . ASP A 1 175 ? -4.925 -9.004 2.488 1.00 95.25 175 ASP A N 1
ATOM 1448 C CA . ASP A 1 175 ? -5.094 -9.053 1.041 1.00 95.25 175 ASP A CA 1
ATOM 1449 C C . ASP A 1 175 ? -4.352 -7.921 0.333 1.00 95.25 175 ASP A C 1
ATOM 1451 O O . ASP A 1 175 ? -3.643 -8.157 -0.649 1.00 95.25 175 ASP A O 1
ATOM 1455 N N . PHE A 1 176 ? -4.454 -6.700 0.854 1.00 94.75 176 PHE A N 1
ATOM 1456 C CA . PHE A 1 176 ? -3.710 -5.561 0.333 1.00 94.75 176 PHE A CA 1
ATOM 1457 C C . PHE A 1 176 ? -2.192 -5.768 0.445 1.00 94.75 176 PHE A C 1
ATOM 1459 O O . PHE A 1 176 ? -1.472 -5.603 -0.540 1.00 94.75 176 PHE A O 1
ATOM 1466 N N . LYS A 1 177 ? -1.693 -6.231 1.600 1.00 93.19 177 LYS A N 1
ATOM 1467 C CA . LYS A 1 177 ? -0.268 -6.561 1.786 1.00 93.19 177 LYS A CA 1
ATOM 1468 C C . LYS A 1 177 ? 0.215 -7.639 0.815 1.00 93.19 177 LYS A C 1
ATOM 1470 O O . LYS A 1 177 ? 1.325 -7.534 0.294 1.00 93.19 177 LYS A O 1
ATOM 1475 N N . LYS A 1 178 ? -0.592 -8.673 0.555 1.00 92.62 178 LYS A N 1
ATOM 1476 C CA . LYS A 1 178 ? -0.276 -9.707 -0.446 1.00 92.62 178 LYS A CA 1
ATOM 1477 C C . LYS A 1 178 ? -0.176 -9.103 -1.845 1.00 92.62 178 LYS A C 1
ATOM 1479 O O . LYS A 1 178 ? 0.752 -9.441 -2.575 1.00 92.62 178 LYS A O 1
ATOM 1484 N N . GLN A 1 179 ? -1.091 -8.205 -2.202 1.00 91.00 179 GLN A N 1
ATOM 1485 C CA . GLN A 1 179 ? -1.076 -7.546 -3.505 1.00 91.00 179 GLN A CA 1
ATOM 1486 C C . GLN A 1 179 ? 0.154 -6.643 -3.676 1.00 91.00 179 GLN A C 1
ATOM 1488 O O . GLN A 1 179 ? 0.823 -6.726 -4.704 1.00 91.00 179 GLN A O 1
ATOM 1493 N N . LEU A 1 180 ? 0.523 -5.870 -2.648 1.00 89.25 180 LEU A N 1
ATOM 1494 C CA . LEU A 1 180 ? 1.764 -5.087 -2.655 1.00 89.25 180 LEU A CA 1
ATOM 1495 C C . LEU A 1 180 ? 2.996 -5.974 -2.863 1.00 89.25 180 LEU A C 1
ATOM 1497 O O . LEU A 1 180 ? 3.843 -5.658 -3.690 1.00 89.25 180 LEU A O 1
ATOM 1501 N N . LYS A 1 181 ? 3.080 -7.119 -2.175 1.00 86.69 181 LYS A N 1
ATOM 1502 C CA . LYS A 1 181 ? 4.196 -8.063 -2.357 1.00 86.69 181 LYS A CA 1
ATOM 1503 C C . LYS A 1 181 ? 4.272 -8.610 -3.783 1.00 86.69 181 LYS A C 1
ATOM 1505 O O . LYS A 1 181 ? 5.362 -8.695 -4.335 1.00 86.69 181 LYS A O 1
ATOM 1510 N N . LYS A 1 182 ? 3.134 -8.933 -4.405 1.00 86.31 182 LYS A N 1
ATOM 1511 C CA . LYS A 1 182 ? 3.103 -9.363 -5.813 1.00 86.31 182 LYS A CA 1
ATOM 1512 C C . LYS A 1 182 ? 3.602 -8.271 -6.757 1.00 86.31 182 LYS A C 1
ATOM 1514 O O . LYS A 1 182 ? 4.330 -8.579 -7.692 1.00 86.31 182 LYS A O 1
ATOM 1519 N N . ALA A 1 183 ? 3.271 -7.008 -6.487 1.00 78.75 183 ALA A N 1
ATOM 1520 C CA . ALA A 1 183 ? 3.727 -5.875 -7.292 1.00 78.75 183 ALA A CA 1
ATOM 1521 C C . ALA A 1 183 ? 5.256 -5.666 -7.256 1.00 78.75 183 ALA A C 1
ATOM 1523 O O . ALA A 1 183 ? 5.789 -5.035 -8.167 1.00 78.75 183 ALA A O 1
ATOM 1524 N N . ILE A 1 184 ? 5.943 -6.216 -6.245 1.00 70.25 184 ILE A N 1
ATOM 1525 C CA . ILE A 1 184 ? 7.410 -6.235 -6.118 1.00 70.25 184 ILE A CA 1
ATOM 1526 C C . ILE A 1 184 ? 8.040 -7.360 -6.959 1.00 70.25 184 ILE A C 1
ATOM 1528 O O . ILE A 1 184 ? 9.165 -7.221 -7.426 1.00 70.25 184 ILE A O 1
ATOM 1532 N N . THR A 1 185 ? 7.341 -8.487 -7.137 1.00 59.47 185 THR A N 1
ATOM 1533 C CA . THR A 1 185 ? 7.875 -9.691 -7.809 1.00 59.47 185 THR A CA 1
ATOM 1534 C C . THR A 1 185 ? 7.731 -9.655 -9.340 1.00 59.47 185 THR A C 1
ATOM 1536 O O . THR A 1 185 ? 8.328 -10.488 -10.019 1.00 59.47 185 THR A O 1
ATOM 1539 N N . VAL A 1 186 ? 6.960 -8.702 -9.882 1.00 48.69 186 VAL A N 1
ATOM 1540 C CA . VAL A 1 186 ? 6.724 -8.492 -11.328 1.00 48.69 186 VAL A CA 1
ATOM 1541 C C . VAL A 1 186 ? 7.404 -7.218 -11.816 1.00 48.69 186 VAL A C 1
ATOM 1543 O O . VAL A 1 186 ? 8.224 -7.317 -12.754 1.00 48.69 186 VAL A O 1
#

Foldseek 3Di:
DVVVVVVVVVVVVVCVVCVVVVVVVVVVVVVVVCVVVVVVVVVVVVVVVVVVVVVVVLLVVLLVLLVLLLVLLVLLVVVVVVLVVLLVCCLVVVDALVVSVVVVPDPSPVSNVVSVVSNQVSLVPRDDPVLVVLVVQLVVLSVQLVVSNPDNDSDPVSVVSNVVSVVSNVVSSVVSSVVSVVSNVD

Radius of gyration: 38.32 Å; Cα contacts (8 Å, |Δi|>4): 92; chains: 1; bounding box: 83×23×115 Å

Nearest PDB structures (foldseek):
  3ja6-assembly1_I  TM=3.878E-01  e=5.208E+00  Escherichia coli
  3zx6-assembly1_A  TM=2.650E-01  e=4.937E+00  Archaeoglobus fulgidus DSM 4304